Protein AF-A0A154VEH1-F1 (afdb_monomer_lite)

Secondary structure (DSSP, 8-state):
-HHHHHHHHHHHHHHHHHHHHHHSPPPPPPP-----------HHHHHHHHTTS---HHHHHHHHHHHHHHHHHHHTT---------TT--------PPPPTT--EEEEEEEEPBTGGGGHHHHHHHHH-S--EEEEEEETT-SS-TTEEEEEEEETTEEEEEEE--HHHHHHHHHHS-TTS--EEEEEEEE--BTTBPPEEEEEEEE--GGGGGGG-

Structure (mmCIF, N/CA/C/O backbone):
data_AF-A0A154VEH1-F1
#
_entry.id   AF-A0A154VEH1-F1
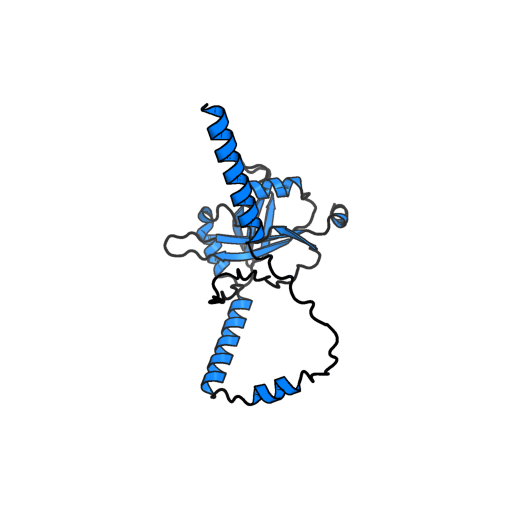#
loop_
_atom_site.group_PDB
_atom_site.id
_atom_site.type_symbol
_atom_site.label_atom_id
_atom_site.label_alt_id
_atom_site.label_comp_id
_atom_site.label_asym_id
_atom_site.label_entity_id
_atom_site.label_seq_id
_atom_site.pdbx_PDB_ins_code
_atom_site.Cartn_x
_atom_site.Cartn_y
_atom_site.Cartn_z
_atom_site.occupancy
_atom_site.B_iso_or_equiv
_atom_site.auth_seq_id
_atom_site.auth_comp_id
_atom_site.auth_asym_id
_atom_site.auth_atom_id
_atom_site.pdbx_PDB_model_num
ATOM 1 N N . MET A 1 1 ? -53.517 -35.403 -30.395 1.00 72.56 1 MET A N 1
ATOM 2 C CA . MET A 1 1 ? -52.352 -36.204 -30.838 1.00 72.56 1 MET A CA 1
ATOM 3 C C . MET A 1 1 ? -51.023 -35.501 -30.575 1.00 72.56 1 MET A C 1
ATOM 5 O O . MET A 1 1 ? -50.099 -36.165 -30.134 1.00 72.56 1 MET A O 1
ATOM 9 N N . GLU A 1 2 ? -50.930 -34.180 -30.742 1.00 80.62 2 GLU A N 1
ATOM 10 C CA . GLU A 1 2 ? -49.691 -33.405 -30.536 1.00 80.62 2 GLU A CA 1
ATOM 11 C C . GLU A 1 2 ? -49.053 -33.554 -29.142 1.00 80.62 2 GLU A C 1
ATOM 13 O O . GLU A 1 2 ? -47.851 -33.763 -29.026 1.00 80.62 2 GLU A O 1
ATOM 18 N N . VAL A 1 3 ? -49.856 -33.536 -28.073 1.00 85.69 3 VAL A N 1
ATOM 19 C CA . VAL A 1 3 ? -49.355 -33.642 -26.687 1.00 85.69 3 VAL A CA 1
ATOM 20 C C . VAL A 1 3 ? -48.649 -34.981 -26.421 1.00 85.69 3 VAL A C 1
ATOM 22 O O . VAL A 1 3 ? -47.644 -35.027 -25.716 1.00 85.69 3 VAL A O 1
ATOM 25 N N . LEU A 1 4 ? -49.130 -36.072 -27.026 1.00 88.75 4 LEU A N 1
ATOM 26 C CA . LEU A 1 4 ? -48.543 -37.404 -26.853 1.00 88.75 4 LEU A CA 1
ATOM 27 C C . LEU A 1 4 ? -47.160 -37.506 -27.523 1.00 88.75 4 LEU A C 1
ATOM 29 O O . LEU A 1 4 ? -46.273 -38.190 -27.013 1.00 88.75 4 LEU A O 1
ATOM 33 N N . MET A 1 5 ? -46.971 -36.789 -28.637 1.00 93.56 5 MET A N 1
ATOM 34 C CA . MET A 1 5 ? -45.710 -36.720 -29.381 1.00 93.56 5 MET A CA 1
ATOM 35 C C . MET A 1 5 ? -44.630 -35.957 -28.599 1.00 93.56 5 MET A C 1
ATOM 37 O O . MET A 1 5 ? -43.482 -36.392 -28.529 1.00 93.56 5 MET A O 1
ATOM 41 N N . TRP A 1 6 ? -44.997 -34.854 -27.941 1.00 93.69 6 TRP A N 1
ATOM 42 C CA . TRP A 1 6 ? -44.060 -34.095 -27.105 1.00 93.69 6 TRP A CA 1
ATOM 43 C C . TRP A 1 6 ? -43.632 -34.863 -25.849 1.00 93.69 6 TRP A C 1
ATOM 45 O O . TRP A 1 6 ? -42.459 -34.821 -25.476 1.00 93.69 6 TRP A O 1
ATOM 55 N N . LEU A 1 7 ? -44.543 -35.626 -25.234 1.00 90.44 7 LEU A N 1
ATOM 56 C CA . LEU A 1 7 ? -44.215 -36.474 -24.081 1.00 90.44 7 LEU A CA 1
ATOM 57 C C . LEU A 1 7 ? -43.257 -37.617 -24.446 1.00 90.44 7 LEU A C 1
ATOM 59 O O . LEU A 1 7 ? -42.343 -37.920 -23.679 1.00 90.44 7 LEU A O 1
ATOM 63 N N . THR A 1 8 ? -43.422 -38.220 -25.626 1.00 92.00 8 THR A N 1
ATOM 64 C CA . THR A 1 8 ? -42.514 -39.277 -26.102 1.00 92.00 8 THR A CA 1
ATOM 65 C C . THR A 1 8 ? -41.128 -38.726 -26.435 1.00 92.00 8 THR A C 1
ATOM 67 O O . THR A 1 8 ? -40.132 -39.297 -25.993 1.00 92.00 8 THR A O 1
ATOM 70 N N . LEU A 1 9 ? -41.043 -37.577 -27.114 1.00 89.56 9 LEU A N 1
ATOM 71 C CA . LEU A 1 9 ? -39.763 -36.912 -27.393 1.00 89.56 9 LEU A CA 1
ATOM 72 C C . LEU A 1 9 ? -39.024 -36.498 -26.110 1.00 89.56 9 LEU A C 1
ATOM 74 O O . LEU A 1 9 ? -37.819 -36.733 -25.992 1.00 89.56 9 LEU A O 1
ATOM 78 N N . GLY A 1 10 ? -39.740 -35.943 -25.126 1.00 91.00 10 GLY A N 1
ATOM 79 C CA . GLY A 1 10 ? -39.163 -35.577 -23.830 1.00 91.00 10 GLY A CA 1
ATOM 80 C C . GLY A 1 10 ? -38.622 -36.785 -23.060 1.00 91.00 10 GLY A C 1
ATOM 81 O O . GLY A 1 10 ? -37.504 -36.742 -22.545 1.00 91.00 10 GLY A O 1
ATOM 82 N N . GLY A 1 11 ? -39.370 -37.894 -23.042 1.00 92.19 11 GLY A N 1
ATOM 83 C CA . GLY A 1 11 ? -38.936 -39.143 -22.409 1.00 92.19 11 GLY A CA 1
ATOM 84 C C . GLY A 1 11 ? -37.667 -39.722 -23.042 1.00 92.19 11 GLY A C 1
ATOM 85 O O . GLY A 1 11 ? -36.739 -40.104 -22.327 1.00 92.19 11 GLY A O 1
ATOM 86 N N . CYS A 1 12 ? -37.577 -39.720 -24.377 1.00 93.38 12 CYS A N 1
ATOM 87 C CA . CYS A 1 12 ? -36.386 -40.186 -25.089 1.00 93.38 12 CYS A CA 1
ATOM 88 C C . CYS A 1 12 ? -35.144 -39.338 -24.772 1.00 93.38 12 CYS A C 1
ATOM 90 O O . CYS A 1 12 ? -34.068 -39.896 -24.551 1.00 93.38 12 CYS A O 1
ATOM 92 N N . ALA A 1 13 ? -35.279 -38.011 -24.689 1.00 92.19 13 ALA A N 1
ATOM 93 C CA . ALA A 1 13 ? -34.156 -37.125 -24.373 1.00 92.19 13 ALA A CA 1
ATOM 94 C C . ALA A 1 13 ? -33.571 -37.388 -22.971 1.00 92.19 13 ALA A C 1
ATOM 96 O O . ALA A 1 13 ? -32.350 -37.406 -22.801 1.00 92.19 13 ALA A O 1
ATOM 97 N N . ILE A 1 14 ? -34.425 -37.657 -21.978 1.00 93.56 14 ILE A N 1
ATOM 98 C CA . ILE A 1 14 ? -33.998 -37.959 -20.602 1.00 93.56 14 ILE A CA 1
ATOM 99 C C . ILE A 1 14 ? -33.210 -39.276 -20.546 1.00 93.56 14 ILE A C 1
ATOM 101 O O . ILE A 1 14 ? -32.161 -39.341 -19.904 1.00 93.56 14 ILE A O 1
ATOM 105 N N . VAL A 1 15 ? -33.674 -40.311 -21.252 1.00 94.06 15 VAL A N 1
ATOM 106 C CA . VAL A 1 15 ? -33.001 -41.622 -21.304 1.00 94.06 15 VAL A CA 1
ATOM 107 C C . VAL A 1 15 ? -31.619 -41.501 -21.953 1.00 94.06 15 VAL A C 1
ATOM 109 O O . VAL A 1 15 ? -30.648 -42.064 -21.447 1.00 94.06 15 VAL A O 1
ATOM 112 N N . VAL A 1 16 ? -31.495 -40.714 -23.028 1.00 94.00 16 VAL A N 1
ATOM 113 C CA . VAL A 1 16 ? -30.208 -40.467 -23.699 1.00 94.00 16 VAL A CA 1
ATOM 114 C C . VAL A 1 16 ? -29.225 -39.746 -22.772 1.00 94.00 16 VAL A C 1
ATOM 116 O O . VAL A 1 16 ? -28.080 -40.182 -22.644 1.00 94.00 16 VAL A O 1
ATOM 119 N N . LEU A 1 17 ? -29.662 -38.693 -22.074 1.00 90.31 17 LEU A N 1
ATOM 120 C CA . LEU A 1 17 ? -28.819 -37.970 -21.113 1.00 90.31 17 LEU A CA 1
ATOM 121 C C . LEU A 1 17 ? -28.360 -38.873 -19.960 1.00 90.31 17 LEU A C 1
ATOM 123 O O . LEU A 1 17 ? -27.199 -38.813 -19.547 1.00 90.31 17 LEU A O 1
ATOM 127 N N . TRP A 1 18 ? -29.239 -39.755 -19.478 1.00 92.88 18 TRP A N 1
ATOM 128 C CA . TRP A 1 18 ? -28.893 -40.724 -18.442 1.00 92.88 18 TRP A CA 1
ATOM 129 C C . TRP A 1 18 ? -27.830 -41.727 -18.919 1.00 92.88 18 TRP A C 1
ATOM 131 O O . TRP A 1 18 ? -26.836 -41.937 -18.219 1.00 92.88 18 TRP A O 1
ATOM 141 N N . CYS A 1 19 ? -27.965 -42.270 -20.134 1.00 91.75 19 CYS A N 1
ATOM 142 C CA . CYS A 1 19 ? -26.975 -43.176 -20.726 1.00 91.75 19 CYS A CA 1
ATOM 143 C C . CYS A 1 19 ? -25.612 -42.497 -20.937 1.00 91.75 19 CYS A C 1
ATOM 145 O O . CYS A 1 19 ? -24.581 -43.088 -20.617 1.00 91.75 19 CYS A O 1
ATOM 147 N N . ILE A 1 20 ? -25.591 -41.241 -21.401 1.00 90.25 20 ILE A N 1
ATOM 148 C CA . ILE A 1 20 ? -24.349 -40.462 -21.547 1.00 90.25 20 ILE A CA 1
ATOM 149 C C . ILE A 1 20 ? -23.665 -40.279 -20.185 1.00 90.25 20 ILE A C 1
ATOM 151 O O . ILE A 1 20 ? -22.454 -40.461 -20.086 1.00 90.25 20 ILE A O 1
ATOM 155 N N . SER A 1 21 ? -24.423 -40.006 -19.115 1.00 86.88 21 SER A N 1
ATOM 156 C CA . SER A 1 21 ? -23.845 -39.848 -17.771 1.00 86.88 21 SER A CA 1
ATOM 157 C C . SER A 1 21 ? -23.152 -41.116 -17.247 1.00 86.88 21 SER A C 1
ATOM 159 O O . SER A 1 21 ? -22.179 -41.018 -16.505 1.00 86.88 21 SER A O 1
ATOM 161 N N . LYS A 1 22 ? -23.617 -42.303 -17.664 1.00 87.44 22 LYS A N 1
ATOM 162 C CA . LYS A 1 22 ? -23.044 -43.606 -17.285 1.00 87.44 22 LYS A CA 1
ATOM 163 C C . LYS A 1 22 ? -21.853 -44.031 -18.142 1.00 87.44 22 LYS A C 1
ATOM 165 O O . LYS A 1 22 ? -21.062 -44.856 -17.696 1.00 87.44 22 LYS A O 1
ATOM 170 N N . LEU A 1 23 ? -21.729 -43.482 -19.349 1.00 87.31 23 LEU A N 1
ATOM 171 C CA . LEU A 1 23 ? -20.618 -43.744 -20.266 1.00 87.31 23 LEU A CA 1
ATOM 172 C C . LEU A 1 23 ? -19.420 -42.818 -20.037 1.00 87.31 23 LEU A C 1
ATOM 174 O O . LEU A 1 23 ? -18.322 -43.126 -20.501 1.00 87.31 23 LEU A O 1
ATOM 178 N N . LEU A 1 24 ? -19.601 -41.702 -19.324 1.00 81.44 24 LEU A N 1
ATOM 179 C CA . LEU A 1 24 ? -18.478 -40.863 -18.927 1.00 81.44 24 LEU A CA 1
ATOM 180 C C . LEU A 1 24 ? -17.620 -41.621 -17.900 1.00 81.44 24 LEU A C 1
ATOM 182 O O . LEU A 1 24 ? -18.124 -41.987 -16.837 1.00 81.44 24 LEU A O 1
ATOM 186 N N . PRO A 1 25 ? -16.333 -41.877 -18.194 1.00 72.75 25 PRO A N 1
ATOM 187 C CA . PRO A 1 25 ? -15.456 -42.575 -17.271 1.00 72.75 25 PRO A CA 1
ATOM 188 C C . PRO A 1 25 ? -15.345 -41.758 -15.986 1.00 72.75 25 PRO A C 1
ATOM 190 O O . PRO A 1 25 ? -14.903 -40.607 -16.005 1.00 72.75 25 PRO A O 1
ATOM 193 N N . HIS A 1 26 ? -15.746 -42.356 -14.862 1.00 59.03 26 HIS A N 1
ATOM 194 C CA . HIS A 1 26 ? -15.470 -41.777 -13.556 1.00 59.03 26 HIS A CA 1
ATOM 195 C C . HIS A 1 26 ? -13.955 -41.547 -13.444 1.00 59.03 26 HIS A C 1
ATOM 197 O O . HIS A 1 26 ? -13.182 -42.452 -13.787 1.00 59.03 26 HIS A O 1
ATOM 203 N N . PRO A 1 27 ? -13.507 -40.352 -13.017 1.00 58.72 27 PRO A N 1
ATOM 204 C CA . PRO A 1 27 ? -12.094 -40.111 -12.783 1.00 58.72 27 PRO A CA 1
ATOM 205 C C . PRO A 1 27 ? -11.610 -41.168 -11.793 1.00 58.72 27 PRO A C 1
ATOM 207 O O . PRO A 1 27 ? -12.132 -41.258 -10.683 1.00 58.72 27 PRO A O 1
ATOM 210 N N . LYS A 1 28 ? -10.672 -42.015 -12.238 1.00 49.03 28 LYS A N 1
ATOM 211 C CA . LYS A 1 28 ? -10.053 -43.037 -11.393 1.00 49.03 28 LYS A CA 1
ATOM 212 C C . LYS A 1 28 ? -9.556 -42.344 -10.130 1.00 49.03 28 LYS A C 1
ATOM 214 O O . LYS A 1 28 ? -8.741 -41.425 -10.219 1.00 49.03 28 LYS A O 1
ATOM 219 N N . GLU A 1 29 ? -10.077 -42.768 -8.984 1.00 49.91 29 GLU A N 1
ATOM 220 C CA . GLU A 1 29 ? -9.537 -42.387 -7.688 1.00 49.91 29 GLU A CA 1
ATOM 221 C C . GLU A 1 29 ? -8.030 -42.651 -7.709 1.00 49.91 29 GLU A C 1
ATOM 223 O O . GLU A 1 29 ? -7.572 -43.701 -8.174 1.00 49.91 29 GLU A O 1
ATOM 228 N N . ASN A 1 30 ? -7.255 -41.643 -7.300 1.00 46.72 30 ASN A N 1
ATOM 229 C CA . ASN A 1 30 ? -5.804 -41.743 -7.248 1.00 46.72 30 ASN A CA 1
ATOM 230 C C . ASN A 1 30 ? -5.422 -42.991 -6.441 1.00 46.72 30 ASN A C 1
ATOM 232 O O . ASN A 1 30 ? -5.961 -43.172 -5.346 1.00 46.72 30 ASN A O 1
ATOM 236 N N . PRO A 1 31 ? -4.496 -43.831 -6.932 1.00 47.38 31 PRO A N 1
ATOM 237 C CA . PRO A 1 31 ? -4.026 -44.960 -6.152 1.00 47.38 31 PRO A CA 1
ATOM 238 C C . PRO A 1 31 ? -3.468 -44.439 -4.827 1.00 47.38 31 PRO A C 1
ATOM 240 O O . PRO A 1 31 ? -2.632 -43.531 -4.802 1.00 47.38 31 PRO A O 1
ATOM 243 N N . HIS A 1 32 ? -3.975 -45.003 -3.731 1.00 44.41 32 HIS A N 1
ATOM 244 C CA . HIS A 1 32 ? -3.399 -44.852 -2.405 1.00 44.41 32 HIS A CA 1
ATOM 245 C C . HIS A 1 32 ? -1.893 -45.124 -2.503 1.00 44.41 32 HIS A C 1
ATOM 247 O O . HIS A 1 32 ? -1.473 -46.223 -2.854 1.00 44.41 32 HIS A O 1
ATOM 253 N N . TYR A 1 33 ? -1.081 -44.100 -2.238 1.00 43.69 33 TYR A N 1
ATOM 254 C CA . TYR A 1 33 ? 0.359 -44.265 -2.101 1.00 43.69 33 TYR A CA 1
ATOM 255 C C . TYR A 1 33 ? 0.603 -45.050 -0.811 1.00 43.69 33 TYR A C 1
ATOM 257 O O . TYR A 1 33 ? 0.431 -44.510 0.286 1.00 43.69 33 TYR A O 1
ATOM 265 N N . ASP A 1 34 ? 0.973 -46.322 -0.952 1.00 41.84 34 ASP A N 1
ATOM 266 C CA . ASP A 1 34 ? 1.482 -47.135 0.146 1.00 41.84 34 ASP A CA 1
ATOM 267 C C . ASP A 1 34 ? 2.751 -46.474 0.689 1.00 41.84 34 ASP A C 1
ATOM 269 O O . ASP A 1 34 ? 3.808 -46.415 0.060 1.00 41.84 34 ASP A O 1
ATOM 273 N N . ARG A 1 35 ? 2.606 -45.891 1.874 1.00 44.34 35 ARG A N 1
ATOM 274 C CA . ARG A 1 35 ? 3.650 -45.198 2.618 1.00 44.34 35 ARG A CA 1
ATOM 275 C C . ARG A 1 35 ? 4.287 -46.195 3.576 1.00 44.34 35 ARG A C 1
ATOM 277 O O . ARG A 1 35 ? 4.111 -46.023 4.770 1.00 44.34 35 ARG A O 1
ATOM 284 N N . ASN A 1 36 ? 4.948 -47.249 3.088 1.00 44.28 36 ASN A N 1
ATOM 285 C CA . ASN A 1 36 ? 5.739 -48.149 3.943 1.00 44.28 36 ASN A CA 1
ATOM 286 C C . ASN A 1 36 ? 6.727 -49.008 3.138 1.00 44.28 36 ASN A C 1
ATOM 288 O O . ASN A 1 36 ? 6.621 -50.229 3.060 1.00 44.28 36 ASN A O 1
ATOM 292 N N . ASN A 1 37 ? 7.752 -48.361 2.586 1.00 43.34 37 ASN A N 1
ATOM 293 C CA . ASN A 1 37 ? 8.911 -49.041 2.016 1.00 43.34 37 ASN A CA 1
ATOM 294 C C . ASN A 1 37 ? 10.139 -48.359 2.611 1.00 43.34 37 ASN A C 1
ATOM 296 O O . ASN A 1 37 ? 10.644 -47.369 2.084 1.00 43.34 37 ASN A O 1
ATOM 300 N N . ASN A 1 38 ? 10.560 -48.857 3.770 1.00 49.38 38 ASN A N 1
ATOM 301 C CA . ASN A 1 38 ? 11.713 -48.379 4.523 1.00 49.38 38 ASN A CA 1
ATOM 302 C C . ASN A 1 38 ? 13.014 -48.841 3.837 1.00 49.38 38 ASN A C 1
ATOM 304 O O . ASN A 1 38 ? 13.779 -49.638 4.369 1.00 49.38 38 ASN A O 1
ATOM 308 N N . THR A 1 39 ? 13.240 -48.370 2.613 1.00 49.41 39 THR A N 1
ATOM 309 C CA . THR A 1 39 ? 14.560 -48.390 1.982 1.00 49.41 39 THR A CA 1
ATOM 310 C C . THR A 1 39 ? 15.239 -47.104 2.404 1.00 49.41 39 THR A C 1
ATOM 312 O O . THR A 1 39 ? 14.873 -46.023 1.944 1.00 49.41 39 THR A O 1
ATOM 315 N N . THR A 1 40 ? 16.192 -47.213 3.323 1.00 49.81 40 THR A N 1
ATOM 316 C CA . THR A 1 40 ? 17.097 -46.133 3.712 1.00 49.81 40 THR A CA 1
ATOM 317 C C . THR A 1 40 ? 17.948 -45.769 2.496 1.00 49.81 40 THR A C 1
ATOM 319 O O . THR A 1 40 ? 19.052 -46.273 2.312 1.00 49.81 40 THR A O 1
ATOM 322 N N . ILE A 1 41 ? 17.394 -44.950 1.603 1.00 51.31 41 ILE A N 1
ATOM 323 C CA . ILE A 1 41 ? 18.141 -44.309 0.529 1.00 51.31 41 ILE A CA 1
ATOM 324 C C . ILE A 1 41 ? 19.058 -43.320 1.236 1.00 51.31 41 ILE A C 1
ATOM 326 O O . ILE A 1 41 ? 18.573 -42.337 1.791 1.00 51.31 41 ILE A O 1
ATOM 330 N N . ASP A 1 42 ? 20.362 -43.602 1.262 1.00 51.28 42 ASP A N 1
ATOM 331 C CA . ASP A 1 42 ? 21.363 -42.621 1.670 1.00 51.28 42 ASP A CA 1
ATOM 332 C C . ASP A 1 42 ? 21.220 -41.401 0.741 1.00 51.28 42 ASP A C 1
ATOM 334 O O . ASP A 1 42 ? 21.554 -41.496 -0.448 1.00 51.28 42 ASP A O 1
ATOM 338 N N . PRO A 1 43 ? 20.718 -40.251 1.234 1.00 54.81 43 PRO A N 1
ATOM 339 C CA . PRO A 1 43 ? 20.517 -39.072 0.401 1.00 54.81 43 PRO A CA 1
ATOM 340 C C . PRO A 1 43 ? 21.847 -38.531 -0.139 1.00 54.81 43 PRO A C 1
ATOM 342 O O . PRO A 1 43 ? 21.846 -37.745 -1.081 1.00 54.81 43 PRO A O 1
ATOM 345 N N . ASN A 1 44 ? 22.988 -38.975 0.397 1.00 54.62 44 ASN A N 1
ATOM 346 C CA . ASN A 1 44 ? 24.303 -38.564 -0.070 1.00 54.62 44 ASN A CA 1
ATOM 347 C C . ASN A 1 44 ? 24.873 -39.457 -1.178 1.00 54.62 44 ASN A C 1
ATOM 349 O O . ASN A 1 44 ? 25.809 -39.023 -1.848 1.00 54.62 44 ASN A O 1
ATOM 353 N N . ALA A 1 45 ? 24.336 -40.658 -1.416 1.00 53.03 45 ALA A N 1
ATOM 354 C CA . ALA A 1 45 ? 24.826 -41.530 -2.487 1.00 53.03 45 ALA A CA 1
ATOM 355 C C . ALA A 1 45 ? 24.466 -40.961 -3.872 1.00 53.03 45 ALA A C 1
ATOM 357 O O . ALA A 1 45 ? 25.341 -40.794 -4.721 1.00 53.03 45 ALA A O 1
ATOM 358 N N . ALA A 1 46 ? 23.216 -40.519 -4.049 1.00 49.94 46 ALA A N 1
ATOM 359 C CA . ALA A 1 46 ? 22.762 -39.861 -5.278 1.00 49.94 46 ALA A CA 1
ATOM 360 C C . ALA A 1 46 ? 23.442 -38.494 -5.514 1.00 49.94 46 ALA A C 1
ATOM 362 O O . ALA A 1 46 ? 23.680 -38.098 -6.654 1.00 49.94 46 ALA A O 1
ATOM 363 N N . PHE A 1 47 ? 23.815 -37.784 -4.442 1.00 50.25 47 PHE A N 1
ATOM 364 C CA . PHE A 1 47 ? 24.533 -36.506 -4.533 1.00 50.25 47 PHE A CA 1
ATOM 365 C C . PHE A 1 47 ? 26.028 -36.657 -4.862 1.00 50.25 47 PHE A C 1
ATOM 367 O O . PHE A 1 47 ? 26.625 -35.724 -5.404 1.00 50.25 47 PHE A O 1
ATOM 374 N N . ARG A 1 48 ? 26.650 -37.805 -4.555 1.00 51.09 48 ARG A N 1
ATOM 375 C CA . ARG A 1 48 ? 28.063 -38.066 -4.885 1.00 51.09 48 ARG A CA 1
ATOM 376 C C . ARG A 1 48 ? 28.257 -38.436 -6.353 1.00 51.09 48 ARG A C 1
ATOM 378 O O . ARG A 1 48 ? 29.215 -37.958 -6.953 1.00 51.09 48 ARG A O 1
ATOM 385 N N . GLU A 1 49 ? 27.339 -39.194 -6.950 1.00 43.66 49 GLU A N 1
ATOM 386 C CA . GLU A 1 49 ? 27.409 -39.523 -8.383 1.00 43.66 49 GLU A CA 1
ATOM 387 C C . GLU A 1 49 ? 27.068 -38.322 -9.284 1.00 43.66 49 GLU A C 1
ATOM 389 O O . GLU A 1 49 ? 27.671 -38.155 -10.344 1.00 43.66 49 GLU A O 1
ATOM 394 N N . ALA A 1 50 ? 26.198 -37.408 -8.836 1.00 47.38 50 ALA A N 1
ATOM 395 C CA . ALA A 1 50 ? 25.841 -36.206 -9.597 1.00 47.38 50 ALA A CA 1
ATOM 396 C C . ALA A 1 50 ? 26.975 -35.163 -9.710 1.00 47.38 50 ALA A C 1
ATOM 398 O O . ALA A 1 50 ? 26.977 -34.364 -10.642 1.00 47.38 50 ALA A O 1
ATOM 399 N N . ARG A 1 51 ? 27.975 -35.176 -8.813 1.00 48.88 51 ARG A N 1
ATOM 400 C CA . ARG A 1 51 ? 29.133 -34.256 -8.875 1.00 48.88 51 ARG A CA 1
ATOM 401 C C . ARG A 1 51 ? 30.176 -34.623 -9.934 1.00 48.88 51 ARG A C 1
ATOM 403 O O . ARG A 1 51 ? 31.080 -33.829 -10.174 1.00 48.88 51 ARG A O 1
ATOM 410 N N . HIS A 1 52 ? 30.068 -35.795 -10.560 1.00 45.00 52 HIS A N 1
ATOM 411 C CA . HIS A 1 52 ? 31.023 -36.252 -11.573 1.00 45.00 52 HIS A CA 1
ATOM 412 C C . HIS A 1 52 ? 30.623 -35.928 -13.018 1.00 45.00 52 HIS A C 1
ATOM 414 O O . HIS A 1 52 ? 31.403 -36.201 -13.932 1.00 45.00 52 HIS A O 1
ATOM 420 N N . TRP A 1 53 ? 29.468 -35.296 -13.245 1.00 43.34 53 TRP A N 1
ATOM 421 C CA . TRP A 1 53 ? 29.178 -34.690 -14.542 1.00 43.34 53 TRP A CA 1
ATOM 422 C C . TRP A 1 53 ? 30.003 -33.414 -14.665 1.00 43.34 53 TRP A C 1
ATOM 424 O O . TRP A 1 53 ? 29.633 -32.350 -14.179 1.00 43.34 53 TRP A O 1
ATOM 434 N N . ALA A 1 54 ? 31.179 -33.576 -15.265 1.00 48.38 54 ALA A N 1
ATOM 435 C CA . ALA A 1 54 ? 32.070 -32.513 -15.675 1.00 48.38 54 ALA A CA 1
ATOM 436 C C . ALA A 1 54 ? 31.335 -31.566 -16.633 1.00 48.38 54 ALA A C 1
ATOM 438 O O . ALA A 1 54 ? 31.355 -31.736 -17.852 1.00 48.38 54 ALA A O 1
ATOM 439 N N . GLU A 1 55 ? 30.687 -30.549 -16.072 1.00 48.53 55 GLU A N 1
ATOM 440 C CA . GLU A 1 55 ? 30.438 -29.317 -16.796 1.00 48.53 55 GLU A CA 1
ATOM 441 C C . GLU A 1 55 ? 31.808 -28.813 -17.253 1.00 48.53 55 GLU A C 1
ATOM 443 O O . GLU A 1 55 ? 32.706 -28.565 -16.442 1.00 48.53 55 GLU A O 1
ATOM 448 N N . SER A 1 56 ? 32.006 -28.745 -18.570 1.00 56.03 56 SER A N 1
ATOM 449 C CA . SER A 1 56 ? 33.165 -28.089 -19.167 1.00 56.03 56 SER A CA 1
ATOM 450 C C . SER A 1 56 ? 33.374 -26.745 -18.464 1.00 56.03 56 SER A C 1
ATOM 452 O O . SER A 1 56 ? 32.402 -26.088 -18.092 1.00 56.03 56 SER A O 1
ATOM 454 N N . GLY A 1 57 ? 34.623 -26.319 -18.245 1.00 59.84 57 GLY A N 1
ATOM 455 C CA . GLY A 1 57 ? 34.904 -25.107 -17.455 1.00 59.84 57 GLY A CA 1
ATOM 456 C C . GLY A 1 57 ? 34.113 -23.868 -17.908 1.00 59.84 57 GLY A C 1
ATOM 457 O O . GLY A 1 57 ? 33.841 -22.983 -17.103 1.00 59.84 57 GLY A O 1
ATOM 458 N N . GLN A 1 58 ? 33.676 -23.853 -19.171 1.00 60.50 58 GLN A N 1
ATOM 459 C CA . GLN A 1 58 ? 32.773 -22.859 -19.729 1.00 60.50 58 GLN A CA 1
ATOM 460 C C . GLN A 1 58 ? 31.313 -23.001 -19.254 1.00 60.50 58 GLN A C 1
ATOM 462 O O . GLN A 1 58 ? 30.746 -22.010 -18.812 1.00 60.50 58 GLN A O 1
ATOM 467 N N . ALA A 1 59 ? 30.726 -24.202 -19.261 1.00 54.78 59 ALA A N 1
ATOM 468 C CA . ALA A 1 59 ? 29.375 -24.438 -18.740 1.00 54.78 59 ALA A CA 1
ATOM 469 C C . ALA A 1 59 ? 29.282 -24.138 -17.234 1.00 54.78 59 ALA A C 1
ATOM 471 O O . ALA A 1 59 ? 28.334 -23.495 -16.793 1.00 54.78 59 ALA A O 1
ATOM 472 N N . TYR A 1 60 ? 30.317 -24.487 -16.462 1.00 63.00 60 TYR A N 1
ATOM 473 C CA . TYR A 1 60 ? 30.395 -24.123 -15.044 1.00 63.00 60 TYR A CA 1
ATOM 474 C C . TYR A 1 60 ? 30.504 -22.602 -14.844 1.00 63.00 60 TYR A C 1
ATOM 476 O O . TYR A 1 60 ? 29.855 -22.036 -13.965 1.00 63.00 60 TYR A O 1
ATOM 484 N N . ALA A 1 61 ? 31.302 -21.912 -15.667 1.00 69.69 61 ALA A N 1
ATOM 485 C CA . ALA A 1 61 ? 31.419 -20.456 -15.608 1.00 69.69 61 ALA A CA 1
ATOM 486 C C . ALA A 1 61 ? 30.107 -19.753 -15.999 1.00 69.69 61 ALA A C 1
ATOM 488 O O . ALA A 1 61 ? 29.722 -18.777 -15.353 1.00 69.69 61 ALA A O 1
A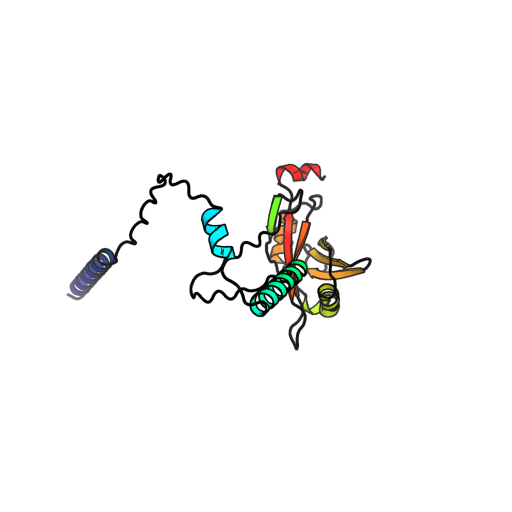TOM 489 N N . GLU A 1 62 ? 29.403 -20.264 -17.010 1.00 66.50 62 GLU A N 1
ATOM 490 C CA . GLU A 1 62 ? 28.098 -19.766 -17.447 1.00 66.50 62 GLU A CA 1
ATOM 491 C C . GLU A 1 62 ? 27.020 -20.010 -16.383 1.00 66.50 62 GLU A C 1
ATOM 493 O O . GLU A 1 62 ? 26.289 -19.078 -16.044 1.00 66.50 62 GLU A O 1
ATOM 498 N N . ASN A 1 63 ? 26.985 -21.199 -15.772 1.00 64.50 63 ASN A N 1
ATOM 499 C CA . ASN A 1 63 ? 26.081 -21.516 -14.665 1.00 64.50 63 ASN A CA 1
ATOM 500 C C . ASN A 1 63 ? 26.358 -20.643 -13.440 1.00 64.50 63 ASN A C 1
ATOM 502 O O . ASN A 1 63 ? 25.434 -20.052 -12.888 1.00 64.50 63 ASN A O 1
ATOM 506 N N . LYS A 1 64 ? 27.624 -20.449 -13.066 1.00 72.44 64 LYS A N 1
ATOM 507 C CA . LYS A 1 64 ? 27.990 -19.587 -11.935 1.00 72.44 64 LYS A CA 1
ATOM 508 C C . LYS A 1 64 ? 27.661 -18.112 -12.194 1.00 72.44 64 LYS A C 1
ATOM 510 O O . LYS A 1 64 ? 27.213 -17.403 -11.293 1.00 72.44 64 LYS A O 1
ATOM 515 N N . ALA A 1 65 ? 27.850 -17.632 -13.426 1.00 71.75 65 ALA A N 1
ATOM 516 C CA . ALA A 1 65 ? 27.448 -16.282 -13.825 1.00 71.75 65 ALA A CA 1
ATOM 517 C C . ALA A 1 65 ? 25.918 -16.122 -13.842 1.00 71.75 65 ALA A C 1
ATOM 519 O O . ALA A 1 65 ? 25.395 -15.062 -13.489 1.00 71.75 65 ALA A O 1
ATOM 520 N N . PHE A 1 66 ? 25.196 -17.175 -14.224 1.00 61.25 66 PHE A N 1
ATOM 521 C CA . PHE A 1 66 ? 23.741 -17.226 -14.205 1.00 61.25 66 PHE A CA 1
ATOM 522 C C . PHE A 1 66 ? 23.186 -17.236 -12.775 1.00 61.25 66 PHE A C 1
ATOM 524 O O . PHE A 1 66 ? 22.289 -16.450 -12.474 1.00 61.25 66 PHE A O 1
ATOM 531 N N . GLU A 1 67 ? 23.765 -18.024 -11.870 1.00 65.25 67 GLU A N 1
ATOM 532 C CA . GLU A 1 67 ? 23.432 -18.033 -10.441 1.00 65.25 67 GLU A CA 1
ATOM 533 C C . GLU A 1 67 ? 23.668 -16.661 -9.798 1.00 65.25 67 GLU A C 1
ATOM 535 O O . GLU A 1 67 ? 22.758 -16.113 -9.177 1.00 65.25 67 GLU A O 1
ATOM 540 N N . ALA A 1 68 ? 24.824 -16.034 -10.046 1.00 71.88 68 ALA A N 1
ATOM 541 C CA . ALA A 1 68 ? 25.114 -14.682 -9.558 1.00 71.88 68 ALA A CA 1
ATOM 542 C C . ALA A 1 68 ? 24.135 -13.629 -10.116 1.00 71.88 68 ALA A C 1
ATOM 544 O O . ALA A 1 68 ? 23.789 -12.652 -9.448 1.00 71.88 68 ALA A O 1
ATOM 545 N N . LYS A 1 69 ? 23.652 -13.818 -11.352 1.00 68.25 69 LYS A N 1
ATOM 546 C CA . LYS A 1 69 ? 22.630 -12.960 -11.965 1.00 68.25 69 LYS A CA 1
ATOM 547 C C . LYS A 1 69 ? 21.254 -13.176 -11.332 1.00 68.25 69 LYS A C 1
ATOM 549 O O . LYS A 1 69 ? 20.545 -12.193 -11.121 1.00 68.25 69 LYS A O 1
ATOM 554 N N . ILE A 1 70 ? 20.884 -14.418 -11.015 1.00 54.81 70 ILE A N 1
ATOM 555 C CA . ILE A 1 70 ? 19.647 -14.741 -10.289 1.00 54.81 70 ILE A CA 1
ATOM 556 C C . ILE A 1 70 ? 19.685 -14.138 -8.887 1.00 54.81 70 ILE A C 1
ATOM 558 O O . ILE A 1 70 ? 18.738 -13.453 -8.512 1.00 54.81 70 ILE A O 1
ATOM 562 N N . GLU A 1 71 ? 20.777 -14.319 -8.149 1.00 60.47 71 GLU A N 1
ATOM 563 C CA . GLU A 1 71 ? 20.955 -13.762 -6.806 1.00 60.47 71 GLU A CA 1
ATOM 564 C C . GLU A 1 71 ? 20.864 -12.229 -6.826 1.00 60.47 71 GLU A C 1
ATOM 566 O O . GLU A 1 71 ? 20.163 -11.617 -6.019 1.00 60.47 71 GLU A O 1
ATOM 571 N N . ARG A 1 72 ? 21.481 -11.586 -7.827 1.00 64.88 72 ARG A N 1
ATOM 572 C CA . ARG A 1 72 ? 21.365 -10.137 -8.031 1.00 64.88 72 ARG A CA 1
ATOM 573 C C . ARG A 1 72 ? 19.925 -9.698 -8.306 1.00 64.88 72 ARG A C 1
ATOM 575 O O . ARG A 1 72 ? 19.522 -8.653 -7.813 1.00 64.88 72 ARG A O 1
ATOM 582 N N . LEU A 1 73 ? 19.151 -10.465 -9.073 1.00 49.38 73 LEU A N 1
ATOM 583 C CA . LEU A 1 73 ? 17.758 -10.134 -9.402 1.00 49.38 73 LEU A CA 1
ATOM 584 C C . LEU A 1 73 ? 16.798 -10.392 -8.235 1.00 49.38 73 LEU A C 1
ATOM 586 O O . LEU A 1 73 ? 15.900 -9.585 -7.998 1.00 49.38 73 LEU A O 1
ATOM 590 N N . GLN A 1 74 ? 17.045 -11.443 -7.453 1.00 51.72 74 GLN A N 1
ATOM 591 C CA . GLN A 1 74 ? 16.341 -11.705 -6.197 1.00 51.72 74 GLN A CA 1
ATOM 592 C C . GLN A 1 74 ? 16.587 -10.585 -5.179 1.00 51.72 74 GLN A C 1
ATOM 594 O O . GLN A 1 74 ? 15.635 -10.085 -4.585 1.00 51.72 74 GLN A O 1
ATOM 599 N N . ASN A 1 75 ? 17.828 -10.102 -5.067 1.00 50.59 75 ASN A N 1
ATOM 600 C CA . ASN A 1 75 ? 18.182 -8.969 -4.206 1.00 50.59 75 ASN A CA 1
ATOM 601 C C . ASN A 1 75 ? 17.621 -7.616 -4.689 1.00 50.59 75 ASN A C 1
ATOM 603 O O . ASN A 1 75 ? 17.544 -6.676 -3.906 1.00 50.59 75 ASN A O 1
ATOM 607 N N . ILE A 1 76 ? 17.203 -7.507 -5.955 1.00 50.59 76 ILE A N 1
ATOM 608 C CA . ILE A 1 76 ? 16.517 -6.325 -6.515 1.00 50.59 76 ILE A CA 1
ATOM 609 C C . ILE A 1 76 ? 14.979 -6.461 -6.389 1.00 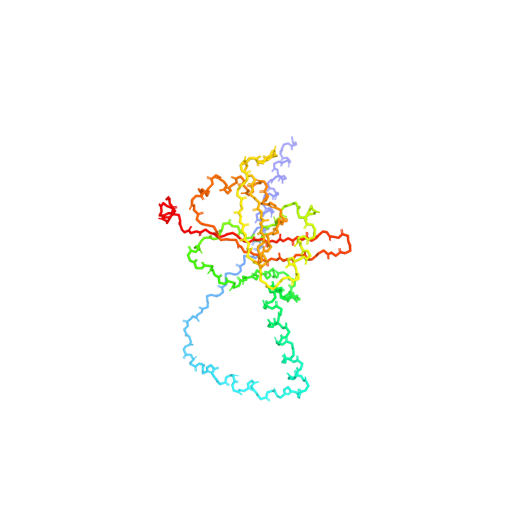50.59 76 ILE A C 1
ATOM 611 O O . ILE A 1 76 ? 14.231 -5.564 -6.765 1.00 50.59 76 ILE A O 1
ATOM 615 N N . GLY A 1 77 ? 14.465 -7.569 -5.839 1.00 39.50 77 GLY A N 1
ATOM 616 C CA . GLY A 1 77 ? 13.022 -7.802 -5.691 1.00 39.50 77 GLY A CA 1
ATOM 617 C C . GLY A 1 77 ? 12.285 -8.045 -7.015 1.00 39.50 77 GLY A C 1
ATOM 618 O O . GLY A 1 77 ? 11.054 -8.109 -7.035 1.00 39.50 77 GLY A O 1
ATOM 619 N N . LEU A 1 78 ? 13.020 -8.210 -8.118 1.00 42.41 78 LEU A N 1
ATOM 620 C CA . LEU A 1 78 ? 12.490 -8.563 -9.431 1.00 42.41 78 LEU A CA 1
ATOM 621 C C . LEU A 1 78 ? 12.617 -10.080 -9.595 1.00 42.41 78 LEU A C 1
ATOM 623 O O . LEU A 1 78 ? 13.615 -10.594 -10.100 1.00 42.41 78 LEU A O 1
ATOM 627 N N . GLY A 1 79 ? 11.606 -10.808 -9.112 1.00 41.12 79 GLY A N 1
ATOM 628 C CA . GLY A 1 79 ? 11.503 -12.254 -9.295 1.00 41.12 79 GLY A CA 1
ATOM 629 C C . GLY A 1 79 ? 11.619 -12.634 -10.774 1.00 41.12 79 GLY A C 1
ATOM 630 O O . GLY A 1 79 ? 10.928 -12.080 -11.626 1.00 41.12 79 GLY A O 1
ATOM 631 N N . TYR A 1 80 ? 12.516 -13.570 -11.077 1.00 39.88 80 TYR A N 1
ATOM 632 C CA . TYR A 1 80 ? 12.710 -14.118 -12.417 1.00 39.88 80 TYR A CA 1
ATOM 633 C C . TYR A 1 80 ? 11.442 -14.886 -12.833 1.00 39.88 80 TYR A C 1
ATOM 635 O O . TYR A 1 80 ? 11.108 -15.903 -12.223 1.00 39.88 80 TYR A O 1
ATOM 643 N N . GLU A 1 81 ? 10.735 -14.434 -13.873 1.00 41.75 81 GLU A N 1
ATOM 644 C CA . GLU A 1 81 ? 9.721 -15.251 -14.547 1.00 41.75 81 GLU A CA 1
ATOM 645 C C . GLU A 1 81 ? 10.419 -16.452 -15.205 1.00 41.75 81 GLU A C 1
ATOM 647 O O . GLU A 1 81 ? 10.914 -16.377 -16.331 1.00 41.75 81 GLU A O 1
ATOM 652 N N . GLN A 1 82 ? 10.454 -17.601 -14.529 1.00 41.88 82 GLN A N 1
ATOM 653 C CA . GLN A 1 82 ? 10.647 -18.862 -15.237 1.00 41.88 82 GLN A CA 1
ATOM 654 C C . GLN A 1 82 ? 9.372 -19.141 -16.036 1.00 41.88 82 GLN A C 1
ATOM 656 O O . GLN A 1 82 ? 8.370 -19.620 -15.498 1.00 41.88 82 GLN A O 1
ATOM 661 N N . LYS A 1 83 ? 9.411 -18.851 -17.343 1.00 39.47 83 LYS A N 1
ATOM 662 C CA . LYS A 1 83 ? 8.447 -19.378 -18.316 1.00 39.47 83 LYS A CA 1
ATOM 663 C C . LYS A 1 83 ? 8.497 -20.906 -18.263 1.00 39.47 83 LYS A C 1
ATOM 665 O O . LYS A 1 83 ? 9.301 -21.531 -18.947 1.00 39.47 83 LYS A O 1
ATOM 670 N N . SER A 1 84 ? 7.646 -21.527 -17.449 1.00 41.12 84 SER A N 1
ATOM 671 C CA . SER A 1 84 ? 7.448 -22.969 -17.531 1.00 41.12 84 SER A CA 1
ATOM 672 C C . SER A 1 84 ? 6.685 -23.275 -18.814 1.00 41.12 84 SER A C 1
ATOM 674 O O . SER A 1 84 ? 5.514 -22.926 -18.949 1.00 41.12 84 SER A O 1
ATOM 676 N N . SER A 1 85 ? 7.338 -23.960 -19.743 1.00 43.34 85 SER A N 1
ATOM 677 C CA . SER A 1 85 ? 6.831 -24.355 -21.063 1.00 43.34 85 SER A CA 1
ATOM 678 C C . SER A 1 85 ? 5.714 -25.414 -21.027 1.00 43.34 85 SER A C 1
ATOM 680 O O . SER A 1 85 ? 5.526 -26.140 -21.998 1.00 43.34 85 SER A O 1
ATOM 682 N N . ARG A 1 86 ? 4.987 -25.564 -19.911 1.00 42.84 86 ARG A N 1
ATOM 683 C CA . ARG A 1 86 ? 3.903 -26.544 -19.775 1.00 42.84 86 ARG A CA 1
ATOM 684 C C . ARG A 1 86 ? 2.546 -25.836 -19.819 1.00 42.84 86 ARG A C 1
ATOM 686 O O . ARG A 1 86 ? 2.188 -25.183 -18.838 1.00 42.84 86 ARG A O 1
ATOM 693 N N . PRO A 1 87 ? 1.776 -25.963 -20.916 1.00 38.53 87 PRO A N 1
ATOM 694 C CA . PRO A 1 87 ? 0.426 -25.421 -20.972 1.00 38.53 87 PRO A CA 1
ATOM 695 C C . PRO A 1 87 ? -0.439 -26.139 -19.925 1.00 38.53 87 PRO A C 1
ATOM 697 O O . PRO A 1 87 ? -0.574 -27.358 -19.958 1.00 38.53 87 PRO A O 1
ATOM 700 N N . GLY A 1 88 ? -0.984 -25.392 -18.961 1.00 42.28 88 GLY A N 1
ATOM 701 C CA . GLY A 1 88 ? -2.013 -25.890 -18.038 1.00 42.28 88 GLY A CA 1
ATOM 702 C C . GLY A 1 88 ? -1.650 -25.973 -16.552 1.00 42.28 88 GLY A C 1
ATOM 703 O O . GLY A 1 88 ? -2.548 -26.184 -15.743 1.00 42.28 88 GLY A O 1
ATOM 704 N N . ARG A 1 89 ? -0.394 -25.748 -16.141 1.00 39.84 89 ARG A N 1
ATOM 705 C CA . ARG A 1 89 ? -0.079 -25.468 -14.726 1.00 39.84 89 ARG A CA 1
ATOM 706 C C . ARG A 1 89 ? 0.155 -23.975 -14.564 1.00 39.84 89 ARG A C 1
ATOM 708 O O . A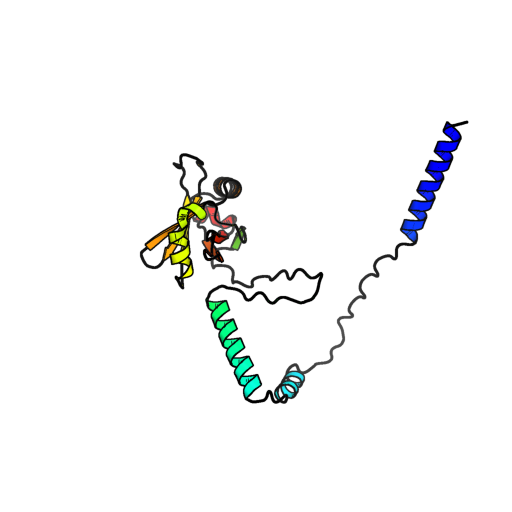RG A 1 89 ? 1.221 -23.474 -14.901 1.00 39.84 89 ARG A O 1
ATOM 715 N N . GLN A 1 90 ? -0.847 -23.265 -14.047 1.00 40.12 90 GLN A N 1
ATOM 716 C CA . GLN A 1 90 ? -0.598 -21.961 -13.443 1.00 40.12 90 GLN A CA 1
ATOM 717 C C . GLN A 1 90 ? 0.383 -22.208 -12.295 1.00 40.12 90 GLN A C 1
ATOM 719 O O . GLN A 1 90 ? 0.021 -22.823 -11.291 1.00 40.12 90 GLN A O 1
ATOM 724 N N . ASN A 1 91 ? 1.645 -21.819 -12.472 1.00 38.88 91 ASN A N 1
ATOM 725 C CA . ASN A 1 91 ? 2.588 -21.792 -11.367 1.00 38.88 91 ASN A CA 1
ATOM 726 C C . ASN A 1 91 ? 2.070 -20.743 -10.389 1.00 38.88 91 ASN A C 1
ATOM 728 O O . ASN A 1 91 ? 2.307 -19.549 -10.559 1.00 38.88 91 ASN A O 1
ATOM 732 N N . ILE A 1 92 ? 1.336 -21.190 -9.374 1.00 40.53 92 ILE A N 1
ATOM 733 C CA . ILE A 1 92 ? 1.135 -20.410 -8.162 1.00 40.53 92 ILE A CA 1
ATOM 734 C C . ILE A 1 92 ? 2.509 -20.402 -7.492 1.00 40.53 92 ILE A C 1
ATOM 736 O O . ILE A 1 92 ? 2.843 -21.281 -6.697 1.00 40.53 92 ILE A O 1
ATOM 740 N N . PHE A 1 93 ? 3.365 -19.472 -7.918 1.00 41.34 93 PHE A N 1
ATOM 741 C CA . PHE A 1 93 ? 4.589 -19.152 -7.207 1.00 41.34 93 PHE A CA 1
ATOM 742 C C . PHE A 1 93 ? 4.148 -18.574 -5.867 1.00 41.34 93 PHE A C 1
ATOM 744 O O . PHE A 1 93 ? 3.765 -17.412 -5.770 1.00 41.34 93 PHE A O 1
ATOM 751 N N . PHE A 1 94 ? 4.151 -19.413 -4.835 1.00 40.56 94 PHE A N 1
ATOM 752 C CA . PHE A 1 94 ? 4.160 -18.925 -3.469 1.00 40.56 94 PHE A CA 1
ATOM 753 C C . PHE A 1 94 ? 5.493 -18.210 -3.300 1.00 40.56 94 PHE A C 1
ATOM 755 O O . PHE A 1 94 ? 6.526 -18.853 -3.107 1.00 40.56 94 PHE A O 1
ATOM 762 N N . ASP A 1 95 ? 5.478 -16.891 -3.465 1.00 52.12 95 ASP A N 1
ATOM 763 C CA . ASP A 1 95 ? 6.604 -16.047 -3.111 1.00 52.12 95 ASP A CA 1
ATOM 764 C C . ASP A 1 95 ? 6.907 -16.326 -1.630 1.00 52.12 95 ASP A C 1
ATOM 766 O O . ASP A 1 95 ? 6.135 -15.951 -0.745 1.00 52.12 95 ASP A O 1
ATOM 770 N N . LYS A 1 96 ? 7.975 -17.088 -1.346 1.00 57.91 96 LYS A N 1
ATOM 771 C CA . LYS A 1 96 ? 8.382 -17.494 0.013 1.00 57.91 96 LYS A CA 1
ATOM 772 C C . LYS A 1 96 ? 8.987 -16.313 0.785 1.00 57.91 96 LYS A C 1
ATOM 774 O O . LYS A 1 96 ? 9.900 -16.497 1.583 1.00 57.91 96 LYS A O 1
ATOM 779 N N . ARG A 1 97 ? 8.515 -15.088 0.544 1.00 71.06 97 ARG A N 1
ATOM 780 C CA . ARG A 1 97 ? 8.927 -13.933 1.336 1.00 71.06 97 ARG A CA 1
ATOM 781 C C . ARG A 1 97 ? 8.499 -14.154 2.772 1.00 71.06 97 ARG A C 1
ATOM 783 O O . ARG A 1 97 ? 7.347 -14.489 3.057 1.00 71.06 97 ARG A O 1
ATOM 790 N N . GLU A 1 98 ? 9.452 -13.957 3.669 1.00 82.62 98 GLU A N 1
ATOM 791 C CA . GLU A 1 98 ? 9.212 -14.102 5.089 1.00 82.62 98 GLU A CA 1
ATOM 792 C C . GLU A 1 98 ? 8.168 -13.084 5.549 1.00 82.62 98 GLU A C 1
ATOM 794 O O . GLU A 1 98 ? 8.141 -11.904 5.152 1.00 82.62 98 GLU A O 1
ATOM 799 N N . ARG A 1 99 ? 7.264 -13.597 6.379 1.00 89.62 99 ARG A N 1
ATOM 800 C CA . ARG A 1 99 ? 6.253 -12.814 7.070 1.00 89.62 99 ARG A CA 1
ATOM 801 C C . ARG A 1 99 ? 6.959 -11.767 7.944 1.00 89.62 99 ARG A C 1
ATOM 803 O O . ARG A 1 99 ? 7.845 -12.156 8.697 1.00 89.62 99 ARG A O 1
ATOM 810 N N . PRO A 1 100 ? 6.550 -10.488 7.909 1.00 90.81 100 PRO A N 1
ATOM 811 C CA . PRO A 1 100 ? 7.132 -9.468 8.776 1.00 90.81 100 PRO A CA 1
ATOM 812 C C . PRO A 1 100 ? 6.898 -9.784 10.262 1.00 90.81 100 PRO A C 1
ATOM 814 O O . PRO A 1 100 ? 5.801 -10.204 10.651 1.00 90.81 100 PRO A O 1
ATOM 817 N N . ASP A 1 101 ? 7.906 -9.553 11.101 1.00 89.38 101 ASP A N 1
ATOM 818 C CA . ASP A 1 101 ? 7.813 -9.793 12.542 1.00 89.38 101 ASP A CA 1
ATOM 819 C C . ASP A 1 101 ? 6.703 -8.961 13.190 1.00 89.38 101 ASP A C 1
ATOM 821 O O . ASP A 1 101 ? 6.532 -7.779 12.910 1.00 89.38 101 ASP A O 1
ATOM 825 N N . GLY A 1 102 ? 5.900 -9.592 14.048 1.00 91.12 102 GLY A N 1
ATOM 826 C CA . GLY A 1 102 ? 4.742 -8.954 14.686 1.00 91.12 102 GLY A CA 1
ATOM 827 C C . GLY A 1 102 ? 3.491 -8.840 13.799 1.00 91.12 102 GLY A C 1
ATOM 828 O O . GLY A 1 102 ? 2.382 -8.716 14.329 1.00 91.12 102 GLY A O 1
ATOM 829 N N . PHE A 1 103 ? 3.600 -9.011 12.478 1.00 94.44 103 PHE A N 1
ATOM 830 C CA . PHE A 1 103 ? 2.470 -8.911 11.550 1.00 94.44 103 PHE A CA 1
ATOM 831 C C . PHE A 1 103 ? 2.030 -10.287 11.054 1.00 94.44 103 PHE A C 1
ATOM 833 O O . PHE A 1 103 ? 2.643 -10.925 10.206 1.00 94.44 103 PHE A O 1
ATOM 840 N N . HIS A 1 104 ? 0.928 -10.776 11.611 1.00 92.00 104 HIS A N 1
ATOM 841 C CA . HIS A 1 104 ? 0.546 -12.181 11.496 1.00 92.00 104 HIS A CA 1
ATOM 842 C C . HIS A 1 104 ? -0.419 -12.455 10.345 1.00 92.00 104 HIS A C 1
ATOM 844 O O . HIS A 1 104 ? -0.533 -13.596 9.901 1.00 92.00 104 HIS A O 1
ATOM 850 N N . ARG A 1 105 ? -1.141 -11.427 9.893 1.00 93.62 105 ARG A N 1
ATOM 851 C CA . ARG A 1 105 ? -2.227 -11.549 8.926 1.00 93.62 105 ARG A CA 1
ATOM 852 C C . ARG A 1 105 ? -1.950 -10.671 7.715 1.00 93.62 105 ARG A C 1
ATOM 854 O O . ARG A 1 105 ? -1.861 -9.455 7.852 1.00 93.62 105 ARG A O 1
ATOM 861 N N . LYS A 1 106 ? -1.914 -11.272 6.526 1.00 94.75 106 LYS A N 1
ATOM 862 C CA . LYS A 1 106 ? -1.927 -10.533 5.260 1.00 94.75 106 LYS A CA 1
ATOM 863 C C . LYS A 1 106 ? -3.342 -9.988 5.023 1.00 94.75 106 LYS A C 1
ATOM 865 O O . LYS A 1 106 ? -4.307 -10.751 5.006 1.00 94.75 106 LYS A O 1
ATOM 870 N N . PHE A 1 107 ? -3.489 -8.669 4.929 1.00 96.12 107 PHE A N 1
ATOM 871 C CA . PHE A 1 107 ? -4.768 -7.998 4.672 1.00 96.12 107 PHE A CA 1
ATOM 872 C C . PHE A 1 107 ? -5.058 -7.870 3.175 1.00 96.12 107 PHE A C 1
ATOM 874 O O . PHE A 1 107 ? -6.205 -8.025 2.746 1.00 96.12 107 PHE A O 1
ATOM 881 N N . VAL A 1 108 ? -4.022 -7.594 2.385 1.00 96.38 108 VAL A N 1
ATOM 882 C CA . VAL A 1 108 ? -4.085 -7.579 0.923 1.00 96.38 108 VAL A CA 1
ATOM 883 C C . VAL A 1 108 ? -2.755 -8.042 0.344 1.00 96.38 108 VAL A C 1
ATOM 885 O O . VAL A 1 108 ? -1.700 -7.844 0.948 1.00 96.38 108 VAL A O 1
ATOM 888 N N . GLU A 1 109 ? -2.828 -8.658 -0.827 1.00 94.12 109 GLU A N 1
ATOM 889 C CA . GLU A 1 109 ? -1.694 -9.178 -1.576 1.00 94.12 109 GLU A CA 1
ATOM 890 C C . GLU A 1 109 ? -1.720 -8.592 -2.987 1.00 94.12 109 GLU A C 1
ATOM 892 O O . GLU A 1 109 ? -2.761 -8.623 -3.641 1.00 94.12 109 GLU A O 1
ATOM 897 N N . HIS A 1 110 ? -0.583 -8.061 -3.444 1.00 93.06 110 HIS A N 1
ATOM 898 C CA . HIS A 1 110 ? -0.408 -7.504 -4.789 1.00 93.06 110 HIS A CA 1
ATOM 899 C C . HIS A 1 110 ? -1.424 -6.418 -5.193 1.00 93.06 110 HIS A C 1
ATOM 901 O O . HIS A 1 110 ? -1.795 -6.334 -6.370 1.00 93.06 110 HIS A O 1
ATOM 907 N N . GLU A 1 111 ? -1.844 -5.567 -4.253 1.00 96.31 111 GLU A N 1
ATOM 908 C CA . GLU A 1 111 ? -2.756 -4.459 -4.550 1.00 96.31 111 GLU A CA 1
ATOM 909 C C . GLU A 1 111 ? -2.045 -3.414 -5.422 1.00 96.31 111 GLU A C 1
ATOM 911 O O . GLU A 1 111 ? -0.988 -2.919 -5.017 1.00 96.31 111 GLU A O 1
ATOM 916 N N . PRO A 1 112 ? -2.597 -3.042 -6.590 1.00 97.00 112 PRO A N 1
ATOM 917 C CA . PRO A 1 112 ? -2.065 -1.941 -7.378 1.00 97.00 112 PRO A CA 1
ATOM 918 C C . PRO A 1 112 ? -2.289 -0.596 -6.675 1.00 97.00 112 PRO A C 1
ATOM 920 O O . PRO A 1 112 ? -3.384 -0.303 -6.198 1.00 97.00 112 PRO A O 1
ATOM 923 N N . VAL A 1 113 ? -1.263 0.254 -6.671 1.00 97.69 113 VAL A N 1
ATOM 924 C CA . VAL A 1 113 ? -1.390 1.641 -6.207 1.00 97.69 113 VAL A CA 1
ATOM 925 C C . VAL A 1 113 ? -2.170 2.447 -7.250 1.00 97.69 113 VAL A C 1
ATOM 927 O O . VAL A 1 113 ? -1.792 2.510 -8.422 1.00 97.69 113 VAL A O 1
ATOM 930 N N . ALA A 1 114 ? -3.281 3.047 -6.832 1.00 97.75 114 ALA A N 1
ATOM 931 C CA . ALA A 1 114 ? -4.140 3.859 -7.681 1.00 97.75 114 ALA A CA 1
ATOM 932 C C . ALA A 1 114 ? -3.562 5.269 -7.873 1.00 97.75 114 ALA A C 1
ATOM 934 O O . ALA A 1 114 ? -2.924 5.824 -6.981 1.00 97.75 114 ALA A O 1
ATOM 935 N N . GLY A 1 115 ? -3.823 5.866 -9.039 1.00 96.38 115 GLY A N 1
ATOM 936 C CA . GLY A 1 115 ? -3.382 7.229 -9.354 1.00 96.38 115 GLY A CA 1
ATOM 937 C C . GLY A 1 115 ? -1.908 7.355 -9.746 1.00 96.38 115 GLY A C 1
ATOM 938 O O . GLY A 1 115 ? -1.423 8.474 -9.871 1.00 96.38 115 GLY A O 1
ATOM 939 N N . ALA A 1 116 ? -1.209 6.241 -9.989 1.00 93.50 116 ALA A N 1
ATOM 940 C CA . ALA A 1 116 ? 0.223 6.224 -10.292 1.00 93.50 116 ALA A CA 1
ATOM 941 C C . ALA A 1 116 ? 0.636 7.155 -11.456 1.00 93.50 116 ALA A C 1
ATOM 943 O O . ALA A 1 116 ? 1.709 7.759 -11.435 1.00 93.50 116 ALA A O 1
ATOM 944 N N . SER A 1 117 ? -0.240 7.348 -12.449 1.00 94.25 117 SER A N 1
ATOM 945 C CA . SER A 1 117 ? -0.037 8.267 -13.581 1.00 94.25 117 SER A CA 1
ATOM 946 C C . SER A 1 117 ? 0.193 9.726 -13.171 1.00 94.25 117 SER A C 1
ATOM 948 O O . SER A 1 117 ? 0.852 10.457 -13.903 1.00 94.25 117 SER A O 1
ATOM 950 N N . HIS A 1 118 ? -0.306 10.160 -12.011 1.00 96.06 118 HIS A N 1
ATOM 951 C CA . HIS A 1 118 ? -0.112 11.524 -11.505 1.00 96.06 118 HIS A CA 1
ATOM 952 C C . HIS A 1 118 ? 1.235 11.723 -10.795 1.00 96.06 118 HIS A C 1
ATOM 954 O O . HIS A 1 118 ? 1.638 12.859 -10.566 1.00 96.06 118 HIS A O 1
ATOM 960 N N . TYR A 1 119 ? 1.941 10.632 -10.483 1.00 95.81 119 TYR A N 1
ATOM 961 C CA . TYR A 1 119 ? 3.144 10.627 -9.648 1.00 95.81 119 TYR A CA 1
ATOM 962 C C . TYR A 1 119 ? 4.353 10.003 -10.364 1.00 95.81 119 TYR A C 1
ATOM 964 O O . TYR A 1 119 ? 5.208 9.381 -9.741 1.00 95.81 119 TYR A O 1
ATOM 972 N N . GLN A 1 120 ? 4.453 10.152 -11.689 1.00 94.75 120 GLN A N 1
ATOM 973 C CA . GLN A 1 120 ? 5.511 9.511 -12.490 1.00 94.75 120 GLN A CA 1
ATOM 974 C C . GLN A 1 120 ? 6.950 9.769 -12.001 1.00 94.75 120 GLN A C 1
ATOM 976 O O . GLN A 1 120 ? 7.685 8.788 -11.866 1.00 94.75 120 GLN A O 1
ATOM 981 N N . PRO A 1 121 ? 7.349 11.003 -11.624 1.00 94.44 121 PRO A N 1
ATOM 982 C CA . PRO A 1 121 ? 8.697 11.247 -11.103 1.00 94.44 121 PRO A CA 1
ATOM 983 C C . PRO A 1 121 ? 9.015 10.452 -9.827 1.00 94.44 121 PRO A C 1
ATOM 985 O O . PRO A 1 121 ? 10.164 10.083 -9.589 1.00 94.44 121 PRO A O 1
ATOM 988 N N . ALA A 1 122 ? 8.001 10.148 -9.007 1.00 95.75 122 ALA A N 1
ATOM 989 C CA . ALA A 1 122 ? 8.177 9.340 -7.805 1.00 95.75 122 ALA A CA 1
ATOM 990 C C . ALA A 1 122 ? 8.522 7.882 -8.149 1.00 95.75 122 ALA A C 1
ATOM 992 O O . ALA A 1 122 ? 9.370 7.280 -7.496 1.00 95.75 122 ALA A O 1
ATOM 993 N N . TYR A 1 123 ? 7.920 7.326 -9.203 1.00 94.19 123 TYR A N 1
ATOM 994 C CA . TYR A 1 123 ? 8.191 5.956 -9.649 1.00 94.19 123 TYR A CA 1
ATOM 995 C C . TYR A 1 123 ? 9.569 5.788 -10.287 1.00 94.19 123 TYR A C 1
ATOM 997 O O . TYR A 1 123 ? 10.200 4.751 -10.093 1.00 94.19 123 TYR A O 1
ATOM 1005 N N . GLU A 1 124 ? 10.063 6.799 -11.002 1.00 92.44 124 GLU A N 1
ATOM 1006 C CA . GLU A 1 124 ? 11.431 6.803 -11.538 1.00 92.44 124 GLU A CA 1
ATOM 1007 C C . GLU A 1 124 ? 12.467 6.748 -10.407 1.00 92.44 124 GLU A C 1
ATOM 1009 O O . GLU A 1 124 ? 13.368 5.906 -10.423 1.00 92.44 124 GLU A O 1
ATOM 1014 N N . LYS A 1 125 ? 12.287 7.586 -9.377 1.00 94.31 125 LYS A N 1
ATOM 1015 C CA . LYS A 1 125 ? 13.132 7.578 -8.174 1.00 94.31 125 LYS A CA 1
ATOM 1016 C C . LYS A 1 125 ? 13.022 6.266 -7.402 1.00 94.31 125 LYS A C 1
ATOM 1018 O O . LYS A 1 125 ? 14.042 5.704 -7.008 1.00 94.31 125 LYS A O 1
ATOM 1023 N N . LEU A 1 126 ? 11.802 5.759 -7.219 1.00 94.19 126 LEU A N 1
ATOM 1024 C CA . LEU A 1 126 ? 11.549 4.496 -6.528 1.00 94.19 126 LEU A CA 1
ATOM 1025 C C . LEU A 1 126 ? 12.235 3.318 -7.227 1.00 94.19 126 LEU A C 1
ATOM 1027 O O . LEU A 1 126 ? 12.824 2.481 -6.553 1.00 94.19 126 LEU A O 1
ATOM 1031 N N . TYR A 1 127 ? 12.195 3.264 -8.561 1.00 92.44 127 TYR A N 1
ATOM 1032 C CA . TYR A 1 127 ? 12.852 2.211 -9.338 1.00 92.44 127 TYR A CA 1
ATOM 1033 C C . TYR A 1 127 ? 14.384 2.273 -9.249 1.00 92.44 127 TYR A C 1
ATOM 1035 O O . TYR A 1 127 ? 15.049 1.238 -9.262 1.00 92.44 127 TYR A O 1
ATOM 1043 N N . ALA A 1 128 ? 14.955 3.475 -9.136 1.00 91.06 128 ALA A N 1
ATOM 1044 C CA . ALA A 1 128 ? 16.393 3.662 -8.959 1.00 91.06 128 ALA A CA 1
ATOM 1045 C C . ALA A 1 128 ? 16.878 3.358 -7.525 1.00 91.06 128 ALA A C 1
ATOM 1047 O O . ALA A 1 128 ? 18.071 3.113 -7.313 1.00 91.06 128 ALA A O 1
ATOM 1048 N N . ALA A 1 129 ? 15.983 3.377 -6.535 1.00 90.81 129 ALA A N 1
ATOM 1049 C CA . ALA A 1 129 ? 16.324 3.151 -5.139 1.00 90.81 129 ALA A CA 1
ATOM 1050 C C . ALA A 1 129 ? 16.480 1.660 -4.805 1.00 90.81 129 ALA A C 1
ATOM 1052 O O . ALA A 1 129 ? 15.710 0.813 -5.247 1.00 90.81 129 ALA A O 1
ATOM 1053 N N . LYS A 1 130 ? 17.477 1.336 -3.971 1.00 74.06 130 LYS A N 1
ATOM 1054 C CA . LYS A 1 130 ? 17.721 -0.047 -3.520 1.00 74.06 130 LYS A CA 1
ATOM 1055 C C . LYS A 1 130 ? 16.810 -0.471 -2.371 1.00 74.06 130 LYS A C 1
ATOM 1057 O O . LYS A 1 130 ? 16.430 -1.630 -2.305 1.00 74.06 130 LYS A O 1
ATOM 1062 N N . ASN A 1 131 ? 16.480 0.463 -1.479 1.00 86.44 131 ASN A N 1
ATOM 1063 C CA . ASN A 1 131 ? 15.685 0.221 -0.281 1.00 86.44 131 ASN A CA 1
ATOM 1064 C C . ASN A 1 131 ? 14.710 1.386 -0.107 1.00 86.44 131 ASN A C 1
ATOM 1066 O O . ASN A 1 131 ? 15.148 2.513 0.119 1.00 86.44 131 ASN A O 1
ATOM 1070 N N . ALA A 1 132 ? 13.414 1.111 -0.215 1.00 92.94 132 ALA A N 1
ATOM 1071 C CA . ALA A 1 132 ? 12.358 2.072 0.068 1.00 92.94 132 ALA A CA 1
ATOM 1072 C C . ALA A 1 132 ? 11.439 1.494 1.142 1.00 92.94 132 ALA A C 1
ATOM 1074 O O . ALA A 1 132 ? 11.010 0.339 1.042 1.00 92.94 132 ALA A O 1
ATOM 1075 N N . GLN A 1 133 ? 11.140 2.289 2.164 1.00 95.25 133 GLN A N 1
ATOM 1076 C CA . GLN A 1 133 ? 10.143 1.928 3.164 1.00 95.25 133 GLN A CA 1
ATOM 1077 C C . GLN A 1 133 ? 8.781 2.434 2.699 1.00 95.25 133 GLN A C 1
ATOM 1079 O O . GLN A 1 133 ? 8.662 3.582 2.295 1.00 95.25 133 GLN A O 1
ATOM 1084 N N . ILE A 1 134 ? 7.757 1.579 2.726 1.00 96.81 134 ILE A N 1
ATOM 1085 C CA . ILE A 1 134 ? 6.401 1.972 2.335 1.00 96.81 134 ILE A CA 1
ATOM 1086 C C . ILE A 1 134 ? 5.595 2.313 3.581 1.00 96.81 134 ILE A C 1
ATOM 1088 O O . ILE A 1 134 ? 5.512 1.513 4.515 1.00 96.81 134 ILE A O 1
ATOM 1092 N N . THR A 1 135 ? 4.957 3.475 3.558 1.00 97.12 135 THR A N 1
ATOM 1093 C CA . THR A 1 135 ? 4.065 3.952 4.613 1.00 97.12 135 THR A CA 1
ATOM 1094 C C . THR A 1 135 ? 2.666 4.194 4.052 1.00 97.12 135 THR A C 1
ATOM 1096 O O . THR A 1 135 ? 2.473 4.503 2.872 1.00 97.12 135 THR A O 1
ATOM 1099 N N . LEU A 1 136 ? 1.661 3.972 4.900 1.00 97.81 136 LEU A N 1
ATOM 1100 C CA . LEU A 1 136 ? 0.256 4.220 4.595 1.00 97.81 136 LEU A CA 1
ATOM 1101 C C . LEU A 1 136 ? -0.217 5.362 5.485 1.00 97.81 136 LEU A C 1
ATOM 1103 O O . LEU A 1 136 ? -0.103 5.265 6.706 1.00 97.81 136 LEU A O 1
ATOM 1107 N N . LEU A 1 137 ? -0.751 6.422 4.885 1.00 97.44 137 LEU A N 1
ATOM 1108 C CA . LEU A 1 137 ? -1.220 7.599 5.611 1.00 97.44 137 LEU A CA 1
ATOM 1109 C C . LEU A 1 137 ? -2.698 7.841 5.311 1.00 97.44 137 LEU A C 1
ATOM 1111 O O . LEU A 1 137 ? -3.072 8.026 4.157 1.00 97.44 137 LEU A O 1
ATOM 1115 N N . ALA A 1 138 ? -3.537 7.830 6.345 1.00 97.62 138 ALA A N 1
ATOM 1116 C CA . ALA A 1 138 ? -4.944 8.188 6.204 1.00 97.62 138 ALA A CA 1
ATOM 1117 C C . ALA A 1 138 ? -5.092 9.703 5.995 1.00 97.62 138 ALA A C 1
ATOM 1119 O O . ALA A 1 138 ? -4.496 10.492 6.726 1.00 97.62 138 ALA A O 1
ATOM 1120 N N . GLU A 1 139 ? -5.919 10.097 5.030 1.00 97.69 139 GLU A N 1
ATOM 1121 C CA . GLU A 1 139 ? -6.222 11.492 4.699 1.00 97.69 139 GLU A CA 1
ATOM 1122 C C . GLU A 1 139 ? -7.734 11.749 4.832 1.00 97.69 139 GLU A C 1
ATOM 1124 O O . GLU A 1 139 ? -8.444 11.807 3.824 1.00 97.69 139 GLU A O 1
ATOM 1129 N N . PRO A 1 140 ? -8.263 11.890 6.062 1.00 97.12 140 PRO A N 1
ATOM 1130 C CA . PRO A 1 140 ? -9.701 12.068 6.283 1.00 97.12 140 PRO A CA 1
ATOM 1131 C C . PRO A 1 140 ? -10.254 13.367 5.677 1.00 97.12 140 PRO A C 1
ATOM 1133 O O . PRO A 1 140 ? -11.431 13.432 5.330 1.00 97.12 140 PRO A O 1
ATOM 1136 N N . ASP A 1 141 ? -9.396 14.374 5.499 1.00 97.69 141 ASP A N 1
ATOM 1137 C CA . ASP A 1 141 ? -9.746 15.677 4.924 1.00 97.69 141 ASP A CA 1
ATOM 1138 C C . ASP A 1 141 ? -9.656 15.704 3.384 1.00 97.69 141 ASP A C 1
ATOM 1140 O O . ASP A 1 141 ? -9.780 16.759 2.754 1.00 97.69 141 ASP A O 1
ATOM 1144 N N . ASN A 1 142 ? -9.419 14.556 2.738 1.00 97.56 142 ASN A N 1
ATOM 1145 C CA . ASN A 1 142 ? -9.342 14.485 1.285 1.00 97.56 142 ASN A CA 1
ATOM 1146 C C . ASN A 1 142 ? -10.706 14.813 0.649 1.00 97.56 142 ASN A C 1
ATOM 1148 O O . ASN A 1 142 ? -11.712 14.138 0.870 1.00 97.56 142 ASN A O 1
ATOM 1152 N N . LYS A 1 143 ? -10.729 15.839 -0.211 1.00 97.69 143 LYS A N 1
ATOM 1153 C CA . LYS A 1 143 ? -11.958 16.381 -0.821 1.00 97.69 143 LYS A CA 1
ATOM 1154 C C . LYS A 1 143 ? -12.743 15.407 -1.711 1.00 97.69 143 LYS A C 1
ATOM 1156 O O . LYS A 1 143 ? -13.886 15.701 -2.051 1.00 97.69 143 LYS A O 1
ATOM 1161 N N . PHE A 1 144 ? -12.137 14.302 -2.148 1.00 97.31 144 PHE A N 1
ATOM 1162 C CA . PHE A 1 144 ? -12.768 13.343 -3.062 1.00 97.31 144 PHE A CA 1
ATOM 1163 C C . PHE A 1 144 ? -13.213 12.052 -2.369 1.00 97.31 144 PHE A C 1
ATOM 1165 O O . PHE A 1 144 ? -14.208 11.445 -2.778 1.00 97.31 144 PHE A O 1
ATOM 1172 N N . ASP A 1 145 ? -12.471 11.614 -1.352 1.00 97.88 145 ASP A N 1
ATOM 1173 C CA . ASP A 1 145 ? -12.749 10.390 -0.607 1.00 97.88 145 ASP A CA 1
ATOM 1174 C C . ASP A 1 145 ? -12.302 10.542 0.856 1.00 97.88 145 ASP A C 1
ATOM 1176 O O . ASP A 1 145 ? -11.102 10.518 1.113 1.00 97.88 145 ASP A O 1
ATOM 1180 N N . PRO A 1 146 ? -13.227 10.628 1.831 1.00 97.75 146 PRO A N 1
ATOM 1181 C CA . PRO A 1 146 ? -12.868 10.759 3.247 1.00 97.75 146 PRO A CA 1
ATOM 1182 C C . PRO A 1 146 ? -12.182 9.507 3.819 1.00 97.75 146 PRO A C 1
ATOM 1184 O O . PRO A 1 146 ? -11.688 9.528 4.940 1.00 97.75 146 PRO A O 1
ATOM 1187 N N . ASN A 1 147 ? -12.164 8.394 3.077 1.00 98.25 147 ASN A N 1
ATOM 1188 C CA . ASN A 1 147 ? -11.417 7.193 3.444 1.00 98.25 147 ASN A CA 1
ATOM 1189 C C . ASN A 1 147 ? -10.098 7.071 2.674 1.00 98.25 147 ASN A C 1
ATOM 1191 O O . ASN A 1 147 ? -9.530 5.980 2.645 1.00 98.25 147 ASN A O 1
ATOM 1195 N N . ALA A 1 148 ? -9.629 8.132 2.008 1.00 98.44 148 ALA A N 1
ATOM 1196 C CA . ALA A 1 148 ? -8.392 8.092 1.243 1.00 98.44 148 ALA A CA 1
ATOM 1197 C C . ALA A 1 148 ? -7.216 7.657 2.129 1.00 98.44 148 ALA A C 1
ATOM 1199 O O . ALA A 1 148 ? -7.014 8.157 3.235 1.00 98.44 148 ALA A O 1
ATOM 1200 N N . ILE A 1 149 ? -6.431 6.708 1.618 1.00 98.56 149 ILE A N 1
ATOM 1201 C CA . ILE A 1 149 ? -5.186 6.259 2.242 1.00 98.56 149 ILE A CA 1
ATOM 1202 C C . ILE A 1 149 ? -4.087 6.427 1.206 1.00 98.56 149 ILE A C 1
ATOM 1204 O O . ILE A 1 149 ? -4.050 5.698 0.208 1.00 98.56 149 ILE A O 1
ATOM 1208 N N . ALA A 1 150 ? -3.226 7.412 1.432 1.00 98.44 150 ALA A N 1
ATOM 1209 C CA . ALA A 1 150 ? -2.058 7.672 0.615 1.00 98.44 150 ALA A CA 1
ATOM 1210 C C . ALA A 1 150 ? -1.019 6.562 0.811 1.00 98.44 150 ALA A C 1
ATOM 1212 O O . ALA A 1 150 ? -0.780 6.093 1.926 1.00 98.44 150 ALA A O 1
ATOM 1213 N N . VAL A 1 151 ? -0.399 6.152 -0.292 1.00 98.38 151 VAL A N 1
ATOM 1214 C CA . VAL A 1 151 ? 0.743 5.238 -0.307 1.00 98.38 151 VAL A CA 1
ATOM 1215 C C . VAL A 1 151 ? 1.985 6.075 -0.557 1.00 98.38 151 VAL A C 1
ATOM 1217 O O . VAL A 1 151 ? 2.104 6.711 -1.611 1.00 98.38 151 VAL A O 1
ATOM 1220 N N . LYS A 1 152 ? 2.902 6.071 0.406 1.00 98.19 152 LYS A N 1
ATOM 1221 C CA . LYS A 1 152 ? 4.143 6.836 0.349 1.00 98.19 152 LYS A CA 1
ATOM 1222 C C . LYS A 1 152 ? 5.358 5.919 0.429 1.00 98.19 152 LYS A C 1
ATOM 1224 O O . LYS A 1 152 ? 5.263 4.801 0.937 1.00 98.19 152 LYS A O 1
ATOM 1229 N N . ALA A 1 153 ? 6.474 6.380 -0.118 1.00 97.50 153 ALA A N 1
ATOM 1230 C CA . ALA A 1 153 ? 7.760 5.709 -0.035 1.00 97.50 153 ALA A CA 1
ATOM 1231 C C . ALA A 1 153 ? 8.816 6.642 0.549 1.00 97.50 153 ALA A C 1
ATOM 1233 O O . ALA A 1 153 ? 9.056 7.715 0.002 1.00 97.50 153 ALA A O 1
ATOM 1234 N N . ASP A 1 154 ? 9.485 6.186 1.598 1.00 96.06 154 ASP A N 1
ATOM 1235 C CA . ASP A 1 154 ? 10.612 6.877 2.206 1.00 96.06 154 ASP A CA 1
ATOM 1236 C C . ASP A 1 154 ? 11.913 6.342 1.599 1.00 96.06 154 ASP A C 1
ATOM 1238 O O . ASP A 1 154 ? 12.222 5.146 1.692 1.00 96.06 154 ASP A O 1
ATOM 1242 N N . ILE A 1 155 ? 12.665 7.228 0.942 1.00 94.38 155 ILE A N 1
ATOM 1243 C CA . ILE A 1 155 ? 13.945 6.927 0.293 1.00 94.38 155 ILE A CA 1
ATOM 1244 C C . ILE A 1 155 ? 15.004 7.867 0.870 1.00 94.38 155 ILE A C 1
ATOM 1246 O O . ILE A 1 155 ? 15.137 9.024 0.468 1.00 94.38 155 ILE A O 1
ATOM 1250 N N . GLY A 1 156 ? 15.777 7.370 1.837 1.00 91.12 156 GLY A N 1
ATOM 1251 C CA . GLY A 1 156 ? 16.723 8.203 2.579 1.00 91.12 156 GLY A CA 1
ATOM 1252 C C . GLY A 1 156 ? 15.983 9.244 3.422 1.00 91.12 156 GLY A C 1
ATOM 1253 O O . GLY A 1 156 ? 15.319 8.879 4.385 1.00 91.12 156 GLY A O 1
ATOM 1254 N N . SER A 1 157 ? 16.105 10.525 3.069 1.00 92.56 157 SER A N 1
ATOM 1255 C CA . SER A 1 157 ? 15.402 11.641 3.722 1.00 92.56 157 SER A CA 1
ATOM 1256 C C . SER A 1 157 ? 14.243 12.208 2.895 1.00 92.56 157 SER A C 1
ATOM 1258 O O . SER A 1 157 ? 13.679 13.232 3.273 1.00 92.56 157 SER A O 1
ATOM 1260 N N . GLU A 1 158 ? 13.936 11.616 1.739 1.00 96.00 158 GLU A N 1
ATOM 1261 C CA . GLU A 1 158 ? 12.865 12.074 0.852 1.00 96.00 158 GLU A CA 1
ATOM 1262 C C . GLU A 1 158 ? 11.622 11.188 1.010 1.00 96.00 158 GLU A C 1
ATOM 1264 O O . GLU A 1 158 ? 11.715 9.964 0.915 1.00 96.00 158 GLU A O 1
ATOM 1269 N N . GLU A 1 159 ? 10.464 11.820 1.210 1.00 97.19 159 GLU A N 1
ATOM 1270 C CA . GLU A 1 159 ? 9.151 11.170 1.198 1.00 97.19 159 GLU A CA 1
ATOM 1271 C C . GLU A 1 159 ? 8.517 11.353 -0.190 1.00 97.19 159 GLU A C 1
ATOM 1273 O O . GLU A 1 159 ? 8.309 12.475 -0.658 1.00 97.19 159 GLU A O 1
ATOM 1278 N N . LEU A 1 160 ? 8.202 10.248 -0.863 1.00 97.19 160 LEU A N 1
ATOM 1279 C CA . LEU A 1 160 ? 7.597 10.237 -2.192 1.00 97.19 160 LEU A CA 1
ATOM 1280 C C . LEU A 1 160 ? 6.141 9.778 -2.127 1.00 97.19 160 LEU A C 1
ATOM 1282 O O . LEU A 1 160 ? 5.851 8.660 -1.703 1.00 97.19 160 LEU A O 1
ATOM 1286 N N . HIS A 1 161 ? 5.214 10.594 -2.629 1.00 98.06 161 HIS A N 1
ATOM 1287 C CA . HIS A 1 161 ? 3.819 10.183 -2.812 1.00 98.06 161 HIS A CA 1
ATOM 1288 C C . HIS A 1 161 ? 3.704 9.300 -4.059 1.00 98.06 161 HIS A C 1
ATOM 1290 O O . HIS A 1 161 ? 3.969 9.759 -5.166 1.00 98.06 161 HIS A O 1
ATOM 1296 N N . LEU A 1 162 ? 3.323 8.030 -3.889 1.00 97.12 162 LEU A N 1
ATOM 1297 C CA . LEU A 1 162 ? 3.164 7.078 -4.997 1.00 97.12 162 LEU A CA 1
ATOM 1298 C C . LEU A 1 162 ? 1.733 7.050 -5.550 1.00 97.12 162 LEU A C 1
ATOM 1300 O O . LEU A 1 162 ? 1.509 6.756 -6.721 1.00 97.12 162 LEU A O 1
ATOM 1304 N N . GLY A 1 163 ? 0.753 7.339 -4.698 1.00 98.25 163 GLY A N 1
ATOM 1305 C CA . GLY A 1 163 ? -0.659 7.374 -5.048 1.00 98.25 163 GLY A CA 1
ATOM 1306 C C . GLY A 1 163 ? -1.522 7.007 -3.851 1.00 98.25 163 GLY A C 1
ATOM 1307 O O . GLY A 1 163 ? -1.227 7.399 -2.722 1.00 98.25 163 GLY A O 1
ATOM 1308 N N . TYR A 1 164 ? -2.583 6.243 -4.089 1.00 98.69 164 TYR A N 1
ATOM 1309 C CA . TYR A 1 164 ? -3.552 5.864 -3.061 1.00 98.69 164 TYR A CA 1
ATOM 1310 C C . TYR A 1 164 ? -3.873 4.375 -3.119 1.00 98.69 164 TYR A C 1
ATOM 1312 O O . TYR A 1 164 ? -3.706 3.722 -4.152 1.00 98.69 164 TYR A O 1
ATOM 1320 N N . LEU A 1 165 ? -4.398 3.829 -2.024 1.00 98.44 165 LEU A N 1
ATOM 1321 C CA . LEU A 1 165 ? -5.140 2.573 -2.104 1.00 98.44 165 LEU A CA 1
ATOM 1322 C C . LEU A 1 165 ? -6.364 2.755 -3.009 1.00 98.44 165 LEU A C 1
ATOM 1324 O O . LEU A 1 165 ? -6.942 3.841 -3.086 1.00 98.44 165 LEU A O 1
ATOM 1328 N N . SER A 1 166 ? -6.798 1.685 -3.679 1.00 98.06 166 SER A N 1
ATOM 1329 C CA . SER A 1 166 ? -8.056 1.737 -4.424 1.00 98.06 166 SER A CA 1
ATOM 1330 C C . SER A 1 166 ? -9.207 2.124 -3.487 1.00 98.06 166 SER A C 1
ATOM 1332 O O . SER A 1 166 ? -9.273 1.654 -2.353 1.00 98.06 166 SER A O 1
ATOM 1334 N N . ARG A 1 167 ? -10.155 2.946 -3.955 1.00 98.00 167 ARG A N 1
ATOM 1335 C CA . ARG A 1 167 ? -11.292 3.434 -3.144 1.00 98.00 167 ARG A CA 1
ATOM 1336 C C . ARG A 1 167 ? -12.026 2.317 -2.392 1.00 98.00 167 ARG A C 1
ATOM 1338 O O . ARG A 1 167 ? -12.390 2.458 -1.227 1.00 98.00 167 ARG A O 1
ATOM 1345 N N . LYS A 1 168 ? -12.218 1.169 -3.053 1.00 98.06 168 LYS A N 1
ATOM 1346 C CA . LYS A 1 168 ? -12.840 -0.021 -2.454 1.00 98.06 168 LYS A CA 1
ATOM 1347 C C . LYS A 1 168 ? -12.003 -0.580 -1.302 1.00 98.06 168 LYS A C 1
ATOM 1349 O O . LYS A 1 168 ? -12.566 -0.941 -0.269 1.00 98.06 168 LYS A O 1
ATOM 1354 N N . LEU A 1 169 ? -10.686 -0.680 -1.480 1.00 98.31 169 LEU A N 1
ATOM 1355 C CA . LEU A 1 169 ? -9.790 -1.169 -0.441 1.00 98.31 169 LEU A CA 1
ATOM 1356 C C . LEU A 1 169 ? -9.659 -0.164 0.702 1.00 98.31 169 LEU A C 1
ATOM 1358 O O . LEU A 1 169 ? -9.710 -0.585 1.850 1.00 98.31 169 LEU A O 1
ATOM 1362 N N . ALA A 1 170 ? -9.539 1.125 0.393 1.00 98.44 170 ALA A N 1
ATOM 1363 C CA . ALA A 1 170 ? -9.395 2.195 1.371 1.00 98.44 170 ALA A CA 1
ATOM 1364 C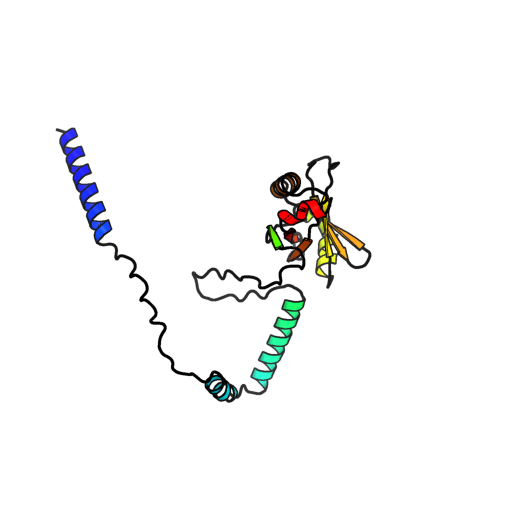 C . ALA A 1 170 ? -10.604 2.243 2.322 1.00 98.44 170 ALA A C 1
ATOM 1366 O O . ALA A 1 170 ? -10.435 2.155 3.534 1.00 98.44 170 ALA A O 1
ATOM 1367 N N . ASN A 1 171 ? -11.826 2.191 1.775 1.00 98.25 171 ASN A N 1
ATOM 1368 C CA . ASN A 1 171 ? -13.058 2.073 2.562 1.00 98.25 171 ASN A CA 1
ATOM 1369 C C . ASN A 1 171 ? -13.108 0.780 3.401 1.00 98.25 171 ASN A C 1
ATOM 1371 O O . ASN A 1 171 ? -13.460 0.789 4.576 1.00 98.25 171 ASN A O 1
ATOM 1375 N N . ARG A 1 172 ? -12.717 -0.367 2.825 1.00 98.19 172 ARG A N 1
ATOM 1376 C CA . ARG A 1 172 ? -12.656 -1.629 3.586 1.00 98.19 172 ARG A CA 1
ATOM 1377 C C . ARG A 1 172 ? -11.634 -1.552 4.722 1.00 98.19 172 ARG A C 1
ATOM 1379 O O . ARG A 1 172 ? -11.845 -2.152 5.772 1.00 98.19 172 ARG A O 1
ATOM 1386 N N . PHE A 1 173 ? -10.512 -0.882 4.486 1.00 98.00 173 PHE A N 1
ATOM 1387 C CA . PHE A 1 173 ? -9.432 -0.728 5.445 1.00 98.00 173 PHE A CA 1
ATOM 1388 C C . PHE A 1 173 ? -9.863 0.172 6.602 1.00 98.00 173 PHE A C 1
ATOM 1390 O O . PHE A 1 173 ? -9.790 -0.275 7.741 1.00 98.00 173 PHE A O 1
ATOM 1397 N N . SER A 1 174 ? -10.406 1.361 6.322 1.00 97.06 174 SER A N 1
ATOM 1398 C CA . SER A 1 174 ? -10.865 2.306 7.351 1.00 97.06 174 SER A CA 1
ATOM 1399 C C . SER A 1 174 ? -11.976 1.735 8.241 1.00 97.06 174 SER A C 1
ATOM 1401 O O . SER A 1 174 ? -12.000 1.992 9.440 1.00 97.06 174 SER A O 1
ATOM 1403 N N . GLN A 1 175 ? -12.861 0.897 7.691 1.00 97.50 175 GLN A N 1
ATOM 1404 C CA . GLN A 1 175 ? -13.914 0.226 8.464 1.00 97.50 175 GLN A CA 1
ATOM 1405 C C . GLN A 1 175 ? -13.400 -0.912 9.355 1.00 97.50 175 GLN A C 1
ATOM 1407 O O . GLN A 1 175 ? -13.999 -1.210 10.386 1.00 97.50 175 GLN A O 1
ATOM 1412 N N . GLN A 1 176 ? -12.347 -1.616 8.929 1.00 97.38 176 GLN A N 1
ATOM 1413 C CA . GLN A 1 176 ? -11.897 -2.844 9.592 1.00 97.38 176 GLN A CA 1
ATOM 1414 C C . GLN A 1 176 ? -10.661 -2.661 10.459 1.00 97.38 176 GLN A C 1
ATOM 1416 O O . GLN A 1 176 ? -10.422 -3.519 11.305 1.00 97.38 176 GLN A O 1
ATOM 1421 N N . VAL A 1 177 ? -9.859 -1.628 10.219 1.00 97.12 177 VAL A N 1
ATOM 1422 C CA . VAL A 1 177 ? -8.561 -1.418 10.859 1.00 97.12 177 VAL A CA 1
ATOM 1423 C C . VAL A 1 177 ? -8.619 -0.096 11.620 1.00 97.12 177 VAL A C 1
ATOM 1425 O O . VAL A 1 177 ? -8.586 0.965 10.999 1.00 97.12 177 VAL A O 1
ATOM 1428 N N . PRO A 1 178 ? -8.731 -0.135 12.959 1.00 95.50 178 PRO A N 1
ATOM 1429 C CA . PRO A 1 178 ? -8.666 1.070 13.774 1.00 95.50 178 PRO A CA 1
ATOM 1430 C C . PRO A 1 178 ? -7.347 1.824 13.570 1.00 95.50 178 PRO A C 1
ATOM 1432 O O . PRO A 1 178 ? -6.301 1.203 13.397 1.00 95.50 178 PRO A O 1
ATOM 1435 N N . SER A 1 179 ? -7.379 3.154 13.671 1.00 94.25 179 SER A N 1
ATOM 1436 C CA . SER A 1 179 ? -6.217 4.025 13.419 1.00 94.25 179 SER A CA 1
ATOM 1437 C C . SER A 1 179 ? -5.016 3.785 14.341 1.00 94.25 179 SER A C 1
ATOM 1439 O O . SER A 1 179 ? -3.894 4.094 13.962 1.00 94.25 179 SER A O 1
ATOM 1441 N N . HIS A 1 180 ? -5.235 3.229 15.534 1.00 93.44 180 HIS A N 1
ATOM 1442 C CA . HIS A 1 180 ? -4.173 2.891 16.488 1.00 93.44 180 HIS A CA 1
ATOM 1443 C C . HIS A 1 180 ? -3.485 1.550 16.185 1.00 93.44 180 HIS A C 1
ATOM 1445 O O . HIS A 1 180 ? -2.457 1.235 16.774 1.00 93.44 180 HIS A O 1
ATOM 1451 N N . VAL A 1 181 ? -4.042 0.721 15.294 1.00 95.25 181 VAL A N 1
ATOM 1452 C CA . VAL A 1 181 ? -3.445 -0.577 14.963 1.00 95.25 181 VAL A CA 1
ATOM 1453 C C . VAL A 1 181 ? -2.241 -0.352 14.049 1.00 95.25 181 VAL A C 1
ATOM 1455 O O . VAL A 1 181 ? -2.404 0.244 12.985 1.00 95.25 181 VAL A O 1
ATOM 1458 N N . PRO A 1 182 ? -1.042 -0.856 14.394 1.00 95.75 182 PRO A N 1
ATOM 1459 C CA . PRO A 1 182 ? 0.119 -0.716 13.534 1.00 95.75 182 PRO A CA 1
ATOM 1460 C C . PRO A 1 182 ? -0.069 -1.520 12.250 1.00 95.75 182 PRO A C 1
ATOM 1462 O O . PRO A 1 182 ? -0.608 -2.631 12.244 1.00 95.75 182 PRO A O 1
ATOM 1465 N N . THR A 1 183 ? 0.428 -0.967 11.151 1.00 96.50 183 THR A N 1
ATOM 1466 C CA . THR A 1 183 ? 0.278 -1.536 9.811 1.00 96.50 183 THR A CA 1
ATOM 1467 C C . THR A 1 183 ? 1.639 -1.644 9.157 1.00 96.50 183 THR A C 1
ATOM 1469 O O . THR A 1 183 ? 2.406 -0.684 9.181 1.00 96.50 183 THR A O 1
ATOM 1472 N N . PHE A 1 184 ? 1.924 -2.782 8.535 1.00 96.69 184 PHE A N 1
ATOM 1473 C CA . PHE A 1 184 ? 3.134 -2.950 7.743 1.00 96.69 184 PHE A CA 1
ATOM 1474 C C . PHE A 1 184 ? 2.763 -3.032 6.271 1.00 96.69 184 PHE A C 1
ATOM 1476 O O . PHE A 1 184 ? 1.975 -3.891 5.877 1.00 96.69 184 PHE A O 1
ATOM 1483 N N . ALA A 1 185 ? 3.335 -2.151 5.461 1.00 96.88 185 ALA A N 1
ATOM 1484 C CA . ALA A 1 185 ? 3.192 -2.182 4.017 1.00 96.88 185 ALA A CA 1
ATOM 1485 C C . ALA A 1 185 ? 4.542 -2.504 3.380 1.00 96.88 185 ALA A C 1
ATOM 1487 O O . ALA A 1 185 ? 5.587 -2.038 3.830 1.00 96.88 185 ALA A O 1
ATOM 1488 N N . ARG A 1 186 ? 4.523 -3.306 2.318 1.00 94.88 186 ARG A N 1
ATOM 1489 C CA . ARG A 1 186 ? 5.728 -3.642 1.559 1.00 94.88 186 ARG A CA 1
ATOM 1490 C C . ARG A 1 186 ? 5.448 -3.583 0.073 1.00 94.88 186 ARG A C 1
ATOM 1492 O O . ARG A 1 186 ? 4.376 -3.951 -0.398 1.00 94.88 186 ARG A O 1
ATOM 1499 N N . LEU A 1 187 ? 6.457 -3.157 -0.667 1.00 94.38 187 LEU A N 1
ATOM 1500 C CA . LEU A 1 187 ? 6.472 -3.182 -2.115 1.00 94.38 187 LEU A CA 1
ATOM 1501 C C . LEU A 1 187 ? 6.678 -4.616 -2.625 1.00 94.38 187 LEU A C 1
ATOM 1503 O O . LEU A 1 187 ? 7.660 -5.279 -2.293 1.00 94.38 187 LEU A O 1
ATOM 1507 N N . THR A 1 188 ? 5.739 -5.107 -3.430 1.00 93.19 188 THR A N 1
ATOM 1508 C CA . THR A 1 188 ? 5.819 -6.445 -4.046 1.00 93.19 188 THR A CA 1
ATOM 1509 C C . THR A 1 188 ? 6.362 -6.389 -5.467 1.00 93.19 188 THR A C 1
ATOM 1511 O O . THR A 1 188 ? 7.113 -7.276 -5.868 1.00 93.19 188 THR A O 1
ATOM 1514 N N . THR A 1 189 ? 6.007 -5.340 -6.212 1.00 92.88 189 THR A N 1
ATOM 1515 C CA . THR A 1 189 ? 6.403 -5.137 -7.609 1.00 92.88 189 THR A CA 1
ATOM 1516 C C . THR A 1 189 ? 6.529 -3.647 -7.889 1.00 92.88 189 THR A C 1
ATOM 1518 O O . THR A 1 189 ? 5.636 -2.881 -7.520 1.00 92.88 189 THR A O 1
ATOM 1521 N N . ILE A 1 190 ? 7.596 -3.254 -8.583 1.00 93.38 190 ILE A N 1
ATOM 1522 C CA . ILE A 1 190 ? 7.729 -1.939 -9.217 1.00 93.38 190 ILE A CA 1
ATOM 1523 C C . ILE A 1 190 ? 7.606 -2.150 -10.720 1.00 93.38 190 ILE A C 1
ATOM 1525 O O . ILE A 1 190 ? 8.287 -3.002 -11.287 1.00 93.38 190 ILE A O 1
ATOM 1529 N N . ILE A 1 191 ? 6.731 -1.383 -11.357 1.00 91.88 191 ILE A N 1
ATOM 1530 C CA . ILE A 1 191 ? 6.579 -1.340 -12.806 1.00 91.88 191 ILE A CA 1
ATOM 1531 C C . ILE A 1 191 ? 7.269 -0.050 -13.257 1.00 91.88 191 ILE A C 1
ATOM 1533 O O . ILE A 1 191 ? 6.752 1.029 -12.953 1.00 91.88 191 ILE A O 1
ATOM 1537 N N . PRO A 1 192 ? 8.439 -0.120 -13.915 1.00 88.31 192 PRO A N 1
ATOM 1538 C CA . PRO A 1 192 ? 9.110 1.079 -14.392 1.00 88.31 192 PRO A CA 1
ATOM 1539 C C . PRO A 1 192 ? 8.287 1.741 -15.508 1.00 88.31 192 PRO A C 1
ATOM 1541 O O . PRO A 1 192 ? 7.630 1.036 -16.282 1.00 88.31 192 PRO A O 1
ATOM 1544 N N . PRO A 1 193 ? 8.327 3.078 -15.627 1.00 85.88 193 PRO A N 1
ATOM 1545 C CA . PRO A 1 193 ? 7.769 3.751 -16.792 1.00 85.88 193 PRO A CA 1
ATOM 1546 C C . PRO A 1 193 ? 8.524 3.313 -18.058 1.00 85.88 193 PRO A C 1
ATOM 1548 O O . PRO A 1 193 ? 9.746 3.169 -18.048 1.00 85.88 193 PRO A O 1
ATOM 1551 N N . ASN A 1 194 ? 7.803 3.078 -19.156 1.00 89.62 194 ASN A N 1
ATOM 1552 C CA . ASN A 1 194 ? 8.395 2.677 -20.438 1.00 89.62 194 ASN A CA 1
ATOM 1553 C C . ASN A 1 194 ? 7.552 3.206 -21.603 1.00 89.62 194 ASN A C 1
ATOM 1555 O O . ASN A 1 194 ? 6.362 2.919 -21.631 1.00 89.62 194 ASN A O 1
ATOM 1559 N N . ASN A 1 195 ? 8.157 3.945 -22.544 1.00 77.38 195 ASN A N 1
ATOM 1560 C CA . ASN A 1 195 ? 7.601 4.418 -23.827 1.00 77.38 195 ASN A CA 1
ATOM 1561 C C . ASN A 1 195 ? 6.059 4.407 -23.928 1.00 77.38 195 ASN A C 1
ATOM 1563 O O . ASN A 1 195 ? 5.475 3.593 -24.641 1.00 77.38 195 ASN A O 1
ATOM 1567 N N . GLY A 1 196 ? 5.403 5.322 -23.204 1.00 80.56 196 GLY A N 1
ATOM 1568 C CA . GLY A 1 196 ? 3.944 5.509 -23.227 1.00 80.56 196 GLY A CA 1
ATOM 1569 C C . GLY A 1 196 ? 3.157 4.773 -22.135 1.00 80.56 196 GLY A C 1
ATOM 1570 O O . GLY A 1 196 ? 1.970 5.039 -21.966 1.00 80.56 196 GLY A O 1
ATOM 1571 N N . MET A 1 197 ? 3.794 3.899 -21.356 1.00 82.75 197 MET A N 1
ATOM 1572 C CA . MET A 1 197 ? 3.228 3.304 -20.146 1.00 82.75 197 MET A CA 1
ATOM 1573 C C . MET A 1 197 ? 3.708 4.044 -18.902 1.00 82.75 197 MET A C 1
ATOM 1575 O O . MET A 1 197 ? 4.907 4.229 -18.682 1.00 82.75 197 MET A O 1
ATOM 1579 N N . HIS A 1 198 ? 2.743 4.419 -18.069 1.00 88.69 198 HIS A N 1
ATOM 1580 C CA . HIS A 1 198 ? 2.988 4.973 -16.749 1.00 88.69 198 HIS A CA 1
ATOM 1581 C C . HIS A 1 198 ? 3.613 3.924 -15.824 1.00 88.69 198 HIS A C 1
ATOM 1583 O O . HIS A 1 198 ? 3.174 2.773 -15.792 1.00 88.69 198 HIS A O 1
ATOM 1589 N N . GLY A 1 199 ? 4.606 4.343 -15.043 1.00 91.00 199 GLY A N 1
ATOM 1590 C CA . GLY A 1 199 ? 5.129 3.558 -13.936 1.00 91.00 199 GLY A CA 1
ATOM 1591 C C . GLY A 1 199 ? 4.051 3.293 -12.885 1.00 91.00 199 GLY A C 1
ATOM 1592 O O . GLY A 1 199 ? 3.054 4.016 -12.797 1.00 91.00 199 GLY A O 1
ATOM 1593 N N . GLY A 1 200 ? 4.250 2.243 -12.094 1.00 95.00 200 GLY A N 1
ATOM 1594 C CA . GLY A 1 200 ? 3.304 1.812 -11.074 1.00 95.00 200 GLY A CA 1
ATOM 1595 C C . GLY A 1 200 ? 3.947 0.932 -10.010 1.00 95.00 200 GLY A C 1
ATOM 1596 O O . GLY A 1 200 ? 5.098 0.515 -10.118 1.00 95.00 200 GLY A O 1
ATOM 1597 N N . ALA A 1 201 ? 3.190 0.633 -8.960 1.00 95.81 201 ALA A N 1
ATOM 1598 C CA . ALA A 1 201 ? 3.616 -0.273 -7.901 1.00 95.81 201 ALA A CA 1
ATOM 1599 C C . ALA A 1 201 ? 2.480 -1.199 -7.495 1.00 95.81 201 ALA A C 1
ATOM 1601 O O . ALA A 1 201 ? 1.300 -0.856 -7.607 1.00 95.81 201 ALA A O 1
ATOM 1602 N N . ARG A 1 202 ? 2.864 -2.357 -6.965 1.00 96.38 202 ARG A N 1
ATOM 1603 C CA . ARG A 1 202 ? 1.974 -3.239 -6.220 1.00 96.38 202 ARG A CA 1
ATOM 1604 C C . ARG A 1 202 ? 2.487 -3.416 -4.810 1.00 96.38 202 ARG A C 1
ATOM 1606 O O . ARG A 1 202 ? 3.678 -3.674 -4.626 1.00 96.38 202 ARG A O 1
ATOM 1613 N N . ILE A 1 203 ? 1.597 -3.361 -3.833 1.00 96.56 203 ILE A N 1
ATOM 1614 C CA . ILE A 1 203 ? 1.949 -3.494 -2.422 1.00 96.56 203 ILE A CA 1
ATOM 1615 C C . ILE A 1 203 ? 1.231 -4.672 -1.766 1.00 96.56 203 ILE A C 1
ATOM 1617 O O . ILE A 1 203 ? 0.180 -5.133 -2.212 1.00 96.56 203 ILE A O 1
ATOM 1621 N N . GLU A 1 204 ? 1.811 -5.154 -0.680 1.00 96.62 204 GLU A N 1
ATOM 1622 C CA . GLU A 1 204 ? 1.155 -6.015 0.294 1.00 96.62 204 GLU A CA 1
ATOM 1623 C C . GLU A 1 204 ? 0.972 -5.243 1.598 1.00 96.62 204 GLU A C 1
ATOM 1625 O O . GLU A 1 204 ? 1.799 -4.398 1.948 1.00 96.62 204 GLU A O 1
ATOM 1630 N N . ILE A 1 205 ? -0.112 -5.535 2.315 1.00 97.69 205 ILE A N 1
ATOM 1631 C CA . ILE A 1 205 ? -0.387 -4.934 3.621 1.00 97.69 205 ILE A CA 1
ATOM 1632 C C . ILE A 1 205 ? -0.582 -6.053 4.628 1.00 97.69 205 ILE A C 1
ATOM 1634 O O . ILE A 1 205 ? -1.372 -6.974 4.406 1.00 97.69 205 ILE A O 1
ATOM 1638 N N . TRP A 1 206 ? 0.109 -5.945 5.752 1.00 97.44 206 TRP A N 1
ATOM 1639 C CA . TRP A 1 206 ? 0.075 -6.885 6.853 1.00 97.44 206 TRP A CA 1
ATOM 1640 C C . TRP A 1 206 ? -0.383 -6.204 8.139 1.00 97.44 206 TRP A C 1
ATOM 1642 O O . TRP A 1 206 ? -0.094 -5.034 8.393 1.00 97.44 206 TRP A O 1
ATOM 1652 N N . LEU A 1 207 ? -1.095 -6.968 8.962 1.00 96.94 207 LEU A N 1
ATOM 1653 C CA . LEU A 1 207 ? -1.674 -6.533 10.226 1.00 96.94 207 LEU A CA 1
ATOM 1654 C C . LEU A 1 207 ? -1.274 -7.492 11.358 1.00 96.94 207 LEU A C 1
ATOM 1656 O O . LEU A 1 207 ? -1.076 -8.694 11.118 1.00 96.94 207 LEU A O 1
ATOM 1660 N N . PRO A 1 208 ? -1.206 -7.009 12.610 1.00 94.94 208 PRO A N 1
ATOM 1661 C CA . PRO A 1 208 ? -1.108 -7.877 13.775 1.00 94.94 208 PRO A CA 1
ATOM 1662 C C . PRO A 1 208 ? -2.382 -8.722 13.935 1.00 94.94 208 PRO A C 1
ATOM 1664 O O . PRO A 1 208 ? -3.422 -8.466 13.313 1.00 94.94 208 PRO A O 1
ATOM 1667 N N . ARG A 1 209 ? -2.313 -9.753 14.786 1.00 94.06 209 ARG A N 1
ATOM 1668 C CA . ARG A 1 209 ? -3.505 -10.538 15.137 1.00 94.06 209 ARG A CA 1
ATOM 1669 C C . ARG A 1 209 ? -4.543 -9.647 15.825 1.00 94.06 209 ARG A C 1
ATOM 1671 O O . ARG A 1 209 ? -4.178 -8.722 16.544 1.00 94.06 209 ARG A O 1
ATOM 1678 N N . ARG A 1 210 ? -5.830 -9.937 15.605 1.00 93.88 210 ARG A N 1
ATOM 1679 C CA . ARG A 1 210 ? -6.945 -9.123 16.125 1.00 93.88 210 ARG A CA 1
ATOM 1680 C C . ARG A 1 210 ? -6.974 -9.036 17.652 1.00 93.88 210 ARG A C 1
ATOM 1682 O O . ARG A 1 210 ? -7.289 -7.981 18.176 1.00 93.88 210 ARG A O 1
ATOM 1689 N N . ASP A 1 211 ? -6.591 -10.102 18.349 1.00 94.81 211 ASP A N 1
ATOM 1690 C CA . ASP A 1 211 ? -6.474 -10.156 19.815 1.00 94.81 211 ASP A CA 1
ATOM 1691 C C . ASP A 1 211 ? -5.369 -9.246 20.380 1.00 94.81 211 ASP A C 1
ATOM 1693 O O . ASP A 1 211 ? -5.309 -9.016 21.585 1.00 94.81 211 ASP A O 1
ATOM 1697 N N . LEU A 1 212 ? -4.491 -8.713 19.524 1.00 93.00 212 LEU A N 1
ATOM 1698 C CA . LEU A 1 212 ? -3.445 -7.769 19.915 1.00 93.00 212 LEU A CA 1
ATOM 1699 C C . LEU A 1 212 ? -3.835 -6.306 19.671 1.00 93.00 212 LEU A C 1
ATOM 1701 O O . LEU A 1 212 ? -3.099 -5.430 20.108 1.00 93.00 212 LEU A O 1
ATOM 1705 N N . TRP A 1 213 ? -4.948 -6.017 18.987 1.00 94.38 213 TRP A N 1
ATOM 1706 C CA . TRP A 1 213 ? -5.275 -4.653 18.544 1.00 94.38 213 TRP A CA 1
ATOM 1707 C C . TRP A 1 213 ? -5.485 -3.683 19.707 1.00 94.38 213 TRP A C 1
ATOM 1709 O O . TRP A 1 213 ? -4.950 -2.579 19.682 1.00 94.38 213 TRP A O 1
ATOM 1719 N N . ASP A 1 214 ? -6.165 -4.128 20.764 1.00 94.00 214 ASP A N 1
ATOM 1720 C CA . ASP A 1 214 ? -6.418 -3.305 21.951 1.00 94.00 214 ASP A CA 1
ATOM 1721 C C . ASP A 1 214 ? -5.144 -2.940 22.728 1.00 94.00 214 ASP A C 1
ATOM 1723 O O . ASP A 1 214 ? -5.168 -1.995 23.508 1.00 94.00 214 ASP A O 1
ATOM 1727 N N . LYS A 1 215 ? -4.022 -3.640 22.502 1.00 91.12 215 LYS A N 1
ATOM 1728 C CA . LYS A 1 215 ? -2.734 -3.333 23.148 1.00 91.12 215 LYS A CA 1
ATOM 1729 C C . LYS A 1 215 ? -2.031 -2.110 22.555 1.00 91.12 215 LYS A C 1
ATOM 1731 O O . LYS A 1 215 ? -1.019 -1.692 23.106 1.00 91.12 215 LYS A O 1
ATOM 1736 N N . TYR A 1 216 ? -2.518 -1.594 21.427 1.00 88.06 216 TYR A N 1
ATOM 1737 C CA . TYR A 1 216 ? -1.931 -0.448 20.728 1.00 88.06 216 TYR A CA 1
ATOM 1738 C C . TYR A 1 216 ? -2.723 0.855 20.909 1.00 88.06 216 TYR A C 1
ATOM 1740 O O . TYR A 1 216 ? -2.341 1.865 20.328 1.00 88.06 216 TYR A O 1
ATOM 1748 N N . LYS A 1 217 ? -3.830 0.824 2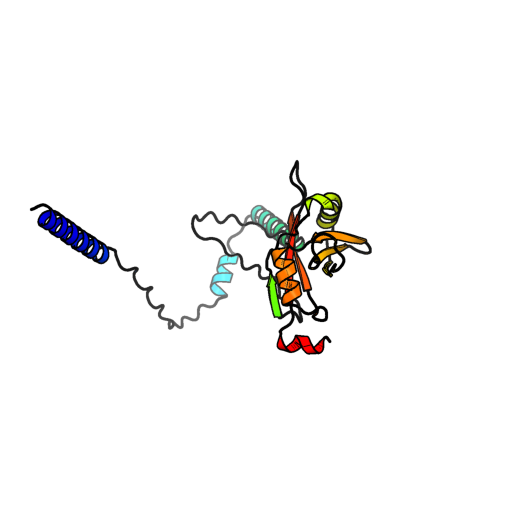1.660 1.00 88.25 217 LYS A N 1
ATOM 1749 C CA . LYS A 1 217 ? -4.564 2.029 22.073 1.00 88.25 217 LYS A CA 1
ATOM 1750 C C . LYS A 1 217 ? -3.754 2.830 23.082 1.00 88.25 217 LYS A C 1
ATOM 1752 O O . LYS A 1 217 ? -3.798 4.071 22.970 1.00 88.25 217 LYS A O 1
#

Radius of gyration: 28.13 Å; chains: 1; bounding box: 87×65×54 Å

pLDDT: mean 79.37, std 21.18, range [38.53, 98.69]

Sequence (217 aa):
MEVLMWLTLGGCAIVVLWCISKLLPHPKENPHYDRNNNTTIDPNAAFREARHWAESGQAYAENKAFEAKIERLQNIGLGYEQKSSRPGRQNIFFDKRERPDGFHRKFVEHEPVAGASHYQPAYEKLYAAKNAQITLLAEPDNKFDPNAIAVKADIGSEELHLGYLSRKLANRFSQQVPSHVPTFARLTTIIPPNNGMHGGARIEIWLPRRDLWDKYK

Foldseek 3Di:
DVVVVVVVVVVVVVVVVVVVVVPPDDDPDDPDDPPDDPPPPPPVVVVVVVVPPDPDPVSVVVVVVVVVVCVVCVLQLNHDPPPPPDPPDPPPPPPPPDDDPQFDDWPDDFFWAPPQQVQQVLLQVVSVASDWAWDWAQDCVDPPANLWIWIWIDGPPDIGTRHTGDNVVSVVCPVPPDPLWDKGKDWNDWAHDDDPDGTITTMIITGGDPVCRVVRD